Protein AF-A0A3P6RAV3-F1 (afdb_monomer)

Organism: Cylicostephanus goldi (NCBI:txid71465)

Mean predicted aligned error: 11.74 Å

Nearest PDB structures (foldseek):
  8jxc-assembly1_A  TM=6.373E-01  e=5.983E-17  Rattus norvegicus
  8dvm-assembly1_A  TM=5.718E-01  e=7.742E-06  Homo sapiens
  8dvl-assembly1_A  TM=5.812E-01  e=1.507E-05  Homo sapiens
  3s8v-assembly1_A  TM=5.499E-01  e=3.277E-05  Homo sapiens
  7nyq-assembly1_A  TM=6.403E-01  e=4.457E-02  Drosophila melanogaster

pLDDT: mean 83.27, std 12.52, range [34.09, 96.81]

Sequence (252 aa):
MQSTHFFSGDNSDEEDCGEYRCPPGKWHCNGTGHCIDEIKLCDGVKDCADGADEEHCSQNLCPSLGCQAGCHASPHGGVCTCPNGYRLDERFHRTCSDINECAEFGYCDQLCANHRPGFTCSCIGECYTLMMLHGPGQDNLTTRGYCISQNAEKMKLFVARREGLYKLEPNGPNAEPKRLASGEFIYGIDFDYGDRKVFWTDRLSHSAFSADVDEEGDISHIKKLGLKSLVYPRSLAVDWITNTLYIIESGE

InterPro domains:
  IPR002172 Low-density lipoprotein (LDL) receptor class A repeat [PF00057] (21-57)
  IPR002172 Low-density lipoprotein (LDL) receptor class A repeat [PS50068] (21-58)
  IPR002172 Low-density lipoprotein (LDL) receptor class A repeat [SM00192] (21-59)
  IPR002172 Low-density lipoprotein (LDL) receptor class A repeat [cd00112] (22-57)
  IPR011042 Six-bladed beta-propeller, TolB-like [G3DSA:2.120.10.30] (140-252)
  IPR018097 EGF-like calcium-binding, conserved site [PS01187] (98-121)
  IPR023415 Low-density lipoprotein (LDL) receptor class A, conserved site [PS01209] (35-57)
  IPR026823 Complement Clr-like EGF domain [PF12662] (79-101)
  IPR036055 LDL receptor-like superfamily [G3DSA:4.10.400.10] (18-59)
  IPR036055 LDL receptor-like superfamily [SSF57424] (20-57)
  IPR051221 Low-density lipoprotein receptor-related [PTHR22722] (9-250)

Radius of gyration: 27.54 Å; Cα contacts (8 Å, |Δi|>4): 495; chains: 1; bounding box: 61×38×70 Å

Solvent-accessible surface area (backbone atoms only — not comparable to full-atom values): 15115 Å² total; per-residue (Å²): 132,88,77,80,73,85,81,60,100,74,68,66,84,72,67,86,73,68,90,85,73,55,60,91,74,36,37,67,37,90,88,74,82,46,66,44,55,53,86,53,38,40,68,86,56,73,84,36,96,84,30,69,49,54,74,53,52,27,52,82,40,40,86,77,58,67,42,70,75,36,65,42,38,22,75,86,21,35,45,51,46,53,62,88,42,36,39,61,37,90,88,74,48,31,48,68,38,73,48,57,54,66,82,44,91,76,38,42,73,68,40,63,46,66,47,95,76,34,70,48,62,49,51,80,68,88,61,35,45,77,43,81,42,62,46,100,76,82,45,97,77,49,69,21,33,41,62,43,52,81,62,56,85,72,52,69,45,78,46,63,34,50,64,22,34,28,40,36,45,85,87,43,96,80,54,72,71,44,77,73,44,82,44,81,26,27,53,17,62,39,64,30,78,81,80,31,32,41,36,38,23,24,30,76,71,36,41,40,37,37,26,43,44,54,95,90,66,53,71,43,81,77,38,76,52,92,71,80,86,54,67,34,43,43,40,47,48,60,42,58,88,79,72,43,80,47,74,42,65,54,80,136

Structure (mmCIF, N/CA/C/O backbone):
data_AF-A0A3P6RAV3-F1
#
_entry.id   AF-A0A3P6RAV3-F1
#
loop_
_atom_site.group_PDB
_atom_site.id
_atom_site.type_symbol
_atom_site.label_atom_id
_atom_site.label_alt_id
_atom_site.label_comp_id
_atom_site.label_asym_id
_atom_site.label_entity_id
_atom_site.label_seq_id
_atom_site.pdbx_PDB_ins_code
_atom_site.Cartn_x
_atom_site.Cartn_y
_atom_site.Cartn_z
_atom_site.occupancy
_atom_site.B_iso_or_equiv
_atom_site.auth_seq_id
_atom_site.auth_comp_id
_atom_site.auth_asym_id
_atom_site.auth_atom_id
_atom_site.pdbx_PDB_model_num
ATOM 1 N N . MET A 1 1 ? 21.529 -1.078 -3.539 1.00 35.97 1 MET A N 1
ATOM 2 C CA . MET A 1 1 ? 20.762 -0.590 -2.376 1.00 35.97 1 MET A CA 1
ATOM 3 C C . MET A 1 1 ? 21.212 -1.380 -1.171 1.00 35.97 1 MET A C 1
ATOM 5 O O . MET A 1 1 ? 20.952 -2.573 -1.103 1.00 35.97 1 MET A O 1
ATOM 9 N N . GLN A 1 2 ? 21.956 -0.724 -0.284 1.00 35.16 2 GLN A N 1
ATOM 10 C CA . GLN A 1 2 ? 22.182 -1.212 1.068 1.00 35.16 2 GLN A CA 1
ATOM 11 C C . GLN A 1 2 ? 20.818 -1.303 1.752 1.00 35.16 2 GLN A C 1
ATOM 13 O O . GLN A 1 2 ? 20.267 -0.300 2.196 1.00 35.16 2 GLN A O 1
ATOM 18 N N . SER A 1 3 ? 20.252 -2.501 1.814 1.00 34.09 3 SER A N 1
ATOM 19 C CA . SER A 1 3 ? 19.337 -2.817 2.898 1.00 34.09 3 SER A CA 1
ATOM 20 C C . SER A 1 3 ? 20.226 -3.096 4.098 1.00 34.09 3 SER A C 1
ATOM 22 O O . SER A 1 3 ? 20.620 -4.233 4.325 1.00 34.09 3 SER A O 1
ATOM 24 N N . THR A 1 4 ? 20.589 -2.042 4.831 1.00 40.78 4 THR A N 1
ATOM 25 C CA . THR A 1 4 ? 21.081 -2.164 6.204 1.00 40.78 4 THR A CA 1
ATOM 26 C C . THR A 1 4 ? 19.945 -2.753 7.032 1.00 40.78 4 THR A C 1
ATOM 28 O O . THR A 1 4 ? 19.153 -2.039 7.650 1.00 40.78 4 THR A O 1
ATOM 31 N N . HIS A 1 5 ? 19.802 -4.071 6.968 1.00 44.44 5 HIS A N 1
ATOM 32 C CA . HIS A 1 5 ? 18.996 -4.824 7.901 1.00 44.44 5 HIS A CA 1
ATOM 33 C C . HIS A 1 5 ? 19.801 -4.881 9.197 1.00 44.44 5 HIS A C 1
ATOM 35 O O . HIS A 1 5 ? 20.581 -5.792 9.414 1.00 44.44 5 HIS A O 1
ATOM 41 N N . PHE A 1 6 ? 19.630 -3.861 10.038 1.00 45.22 6 PHE A N 1
ATOM 42 C CA . PHE A 1 6 ? 20.160 -3.826 11.399 1.00 45.22 6 PHE A CA 1
ATOM 43 C C . PHE A 1 6 ? 19.492 -4.954 12.203 1.00 45.22 6 PHE A C 1
ATOM 45 O O . PHE A 1 6 ? 18.447 -4.746 12.821 1.00 45.22 6 PHE A O 1
ATOM 52 N N . PHE A 1 7 ? 20.036 -6.171 12.137 1.00 49.53 7 PHE A N 1
ATOM 53 C CA . PHE A 1 7 ? 19.516 -7.314 12.892 1.00 49.53 7 PHE A CA 1
ATOM 54 C C . PHE A 1 7 ? 20.442 -7.815 14.000 1.00 49.53 7 PHE A C 1
ATOM 56 O O . PHE A 1 7 ? 20.021 -8.674 14.771 1.00 49.53 7 PHE A O 1
ATOM 63 N N . SER A 1 8 ? 21.611 -7.208 14.204 1.00 53.84 8 SER A N 1
ATOM 64 C CA . SER A 1 8 ? 22.356 -7.386 15.450 1.00 53.84 8 SER A CA 1
ATOM 65 C C . SER A 1 8 ? 23.170 -6.141 15.799 1.00 53.84 8 SER A C 1
ATOM 67 O O . SER A 1 8 ? 23.815 -5.537 14.951 1.00 53.84 8 SER A O 1
ATOM 69 N N . GLY A 1 9 ? 23.119 -5.722 17.066 1.00 55.53 9 GLY A N 1
ATOM 70 C CA . GLY A 1 9 ? 23.790 -4.513 17.565 1.00 55.53 9 GLY A CA 1
ATOM 71 C C . GLY A 1 9 ? 25.312 -4.632 17.710 1.00 55.53 9 GLY A C 1
ATOM 72 O O . GLY A 1 9 ? 25.914 -3.780 18.359 1.00 55.53 9 GLY A O 1
ATOM 73 N N . ASP A 1 10 ? 25.920 -5.686 17.164 1.00 61.88 10 ASP A N 1
ATOM 74 C CA . ASP A 1 10 ? 27.345 -6.004 17.282 1.00 61.88 10 ASP A CA 1
ATOM 75 C C . ASP A 1 10 ? 28.072 -6.185 15.936 1.00 61.88 10 ASP A C 1
ATOM 77 O O . ASP A 1 10 ? 29.244 -6.552 15.946 1.00 61.88 10 ASP A O 1
ATOM 81 N N . ASN A 1 11 ? 27.427 -5.860 14.803 1.00 59.22 11 ASN A N 1
ATOM 82 C CA . ASN A 1 11 ? 28.032 -5.823 13.457 1.00 59.22 11 ASN A CA 1
ATOM 83 C C . ASN A 1 11 ? 28.704 -7.149 13.034 1.00 59.22 11 ASN A C 1
ATOM 85 O O . ASN A 1 11 ? 29.637 -7.162 12.228 1.00 59.22 11 ASN A O 1
ATOM 89 N N . SER A 1 12 ? 28.261 -8.251 13.643 1.00 64.81 12 SER A N 1
ATOM 90 C CA . SER A 1 12 ? 28.766 -9.612 13.448 1.00 64.81 12 SER A CA 1
ATOM 91 C C . SER A 1 12 ? 28.236 -10.269 12.170 1.00 64.81 12 SER A C 1
ATOM 93 O O . SER A 1 12 ? 28.775 -11.274 11.719 1.00 64.81 12 SER A O 1
ATOM 95 N N . ASP A 1 13 ? 27.203 -9.683 11.574 1.00 61.28 13 ASP A N 1
ATOM 96 C CA . ASP A 1 13 ? 26.583 -10.050 10.304 1.00 61.28 13 ASP A CA 1
ATOM 97 C C . ASP A 1 13 ? 27.382 -9.601 9.071 1.00 61.28 13 ASP A C 1
ATOM 99 O O . ASP A 1 13 ? 27.056 -10.005 7.959 1.00 61.28 13 ASP A O 1
ATOM 103 N N . GLU A 1 14 ? 28.446 -8.817 9.269 1.00 66.88 14 GLU A N 1
ATOM 104 C CA . GLU A 1 14 ? 29.332 -8.320 8.208 1.00 66.88 14 GLU A CA 1
ATOM 105 C C . GLU A 1 14 ? 30.657 -9.115 8.098 1.00 66.88 14 GLU A C 1
ATOM 107 O O . GLU A 1 14 ? 31.492 -8.817 7.242 1.00 66.88 14 GLU A O 1
ATOM 112 N N . GLU A 1 15 ? 30.882 -10.129 8.946 1.00 58.16 15 GLU A N 1
ATOM 113 C CA . GLU A 1 15 ? 32.045 -11.027 8.857 1.00 58.16 15 GLU A CA 1
ATOM 114 C C . GLU A 1 15 ? 31.677 -12.295 8.057 1.00 58.16 15 GLU A C 1
ATOM 116 O O . GLU A 1 15 ? 30.829 -13.081 8.472 1.00 58.16 15 GLU A O 1
ATOM 121 N N . ASP A 1 16 ? 32.350 -12.505 6.918 1.00 57.00 16 ASP A N 1
ATOM 122 C CA . ASP A 1 16 ? 32.194 -13.649 5.991 1.00 57.00 16 ASP A CA 1
ATOM 123 C C . ASP A 1 16 ? 30.922 -13.660 5.110 1.00 57.00 16 ASP A C 1
ATOM 125 O O . ASP A 1 16 ? 30.307 -14.694 4.836 1.00 57.00 16 ASP A O 1
ATOM 129 N N . CYS A 1 17 ? 30.550 -12.496 4.571 1.00 61.06 17 CYS A N 1
ATOM 130 C CA . CYS A 1 17 ? 29.639 -12.417 3.429 1.00 61.06 17 CYS A CA 1
ATOM 131 C C . CYS A 1 17 ? 30.349 -12.951 2.169 1.00 61.06 17 CYS A C 1
ATOM 133 O O . CYS A 1 17 ? 31.249 -12.301 1.638 1.00 61.06 17 CYS A O 1
ATOM 135 N N . GLY A 1 18 ? 29.965 -14.143 1.695 1.00 59.78 18 GLY A N 1
ATOM 136 C CA . GLY A 1 18 ? 30.511 -14.762 0.478 1.00 59.78 18 GLY A CA 1
ATOM 137 C C . GLY A 1 18 ? 30.415 -13.890 -0.790 1.00 59.78 18 GLY A C 1
ATOM 138 O O . GLY A 1 18 ? 29.866 -12.794 -0.780 1.00 59.78 18 GLY A O 1
ATOM 139 N N . GLU A 1 19 ? 30.951 -14.390 -1.911 1.00 57.59 19 GLU A N 1
ATOM 140 C CA . GLU A 1 19 ? 31.076 -13.662 -3.188 1.00 57.59 19 GLU A CA 1
ATOM 141 C C . GLU A 1 19 ? 29.755 -12.976 -3.611 1.00 57.59 19 GLU A C 1
ATOM 143 O O . GLU A 1 19 ? 28.788 -13.628 -4.018 1.00 57.59 19 GLU A O 1
ATOM 148 N N . TYR A 1 20 ? 29.704 -11.646 -3.482 1.00 61.75 20 TYR A N 1
ATOM 149 C CA . TYR A 1 20 ? 28.509 -10.848 -3.742 1.00 61.75 20 TYR A CA 1
ATOM 150 C C . TYR A 1 20 ? 28.164 -10.873 -5.235 1.00 61.75 20 TYR A C 1
ATOM 152 O O . TYR A 1 20 ? 28.850 -10.275 -6.065 1.00 61.75 20 TYR A O 1
ATOM 160 N N . ARG A 1 21 ? 27.079 -11.569 -5.585 1.00 65.44 21 ARG A N 1
ATOM 161 C CA . ARG A 1 21 ? 26.496 -11.535 -6.930 1.00 65.44 21 ARG A CA 1
ATOM 162 C C . ARG A 1 21 ? 25.397 -10.487 -6.982 1.00 65.44 21 ARG A C 1
ATOM 164 O O . ARG A 1 21 ? 24.473 -10.514 -6.169 1.00 65.44 21 ARG A O 1
ATOM 171 N N . CYS A 1 22 ? 25.488 -9.589 -7.959 1.00 72.44 22 CYS A N 1
ATOM 172 C CA . CYS A 1 22 ? 24.463 -8.581 -8.185 1.00 72.44 22 CYS A CA 1
ATOM 173 C C . CYS A 1 22 ? 23.087 -9.227 -8.442 1.00 72.44 22 CYS A C 1
ATOM 175 O O . CYS A 1 22 ? 23.017 -10.301 -9.049 1.00 72.44 22 CYS A O 1
ATOM 177 N N . PRO A 1 23 ? 21.989 -8.581 -8.004 1.00 74.19 23 PRO A N 1
ATOM 178 C CA . PRO A 1 23 ? 20.637 -8.988 -8.371 1.00 74.19 23 PRO A CA 1
ATOM 179 C C . PRO A 1 23 ? 20.456 -9.090 -9.897 1.00 74.19 23 PRO A C 1
ATOM 181 O O . PRO A 1 23 ? 21.164 -8.405 -10.637 1.00 74.19 23 PRO A O 1
ATOM 184 N N . PRO A 1 24 ? 19.488 -9.888 -10.383 1.00 68.06 24 PRO A N 1
ATOM 185 C CA . PRO A 1 24 ? 19.181 -9.976 -11.811 1.00 68.06 24 PRO A CA 1
ATOM 186 C C . PRO A 1 24 ? 18.921 -8.589 -12.421 1.00 68.06 24 PRO A C 1
ATOM 188 O O . PRO A 1 24 ? 18.226 -7.775 -11.812 1.00 68.06 24 PRO A O 1
ATOM 191 N N . GLY A 1 25 ? 19.472 -8.320 -13.609 1.00 68.38 25 GLY A N 1
ATOM 192 C CA . GLY A 1 25 ? 19.361 -7.018 -14.284 1.00 68.38 25 GLY A CA 1
ATOM 193 C C . GLY A 1 25 ? 20.351 -5.952 -13.795 1.00 68.38 25 GLY A C 1
ATOM 194 O O . GLY A 1 25 ? 20.268 -4.795 -14.212 1.00 68.38 25 GLY A O 1
ATOM 195 N N . LYS A 1 26 ? 21.293 -6.321 -12.916 1.00 79.81 26 LYS A N 1
ATOM 196 C CA . LYS A 1 26 ? 22.392 -5.458 -12.476 1.00 79.81 26 LYS A CA 1
ATOM 197 C C . LYS A 1 26 ? 23.750 -6.057 -12.829 1.00 79.81 26 LYS A C 1
ATOM 199 O O . LYS A 1 26 ? 23.971 -7.259 -12.698 1.00 79.81 26 LYS A O 1
ATOM 204 N N . TRP A 1 27 ? 24.676 -5.190 -13.213 1.00 78.19 27 TRP A N 1
ATOM 205 C CA . TRP A 1 27 ? 26.041 -5.535 -13.576 1.00 78.19 27 TRP A CA 1
ATOM 206 C C . TRP A 1 27 ? 27.021 -5.252 -12.440 1.00 78.19 27 TRP A C 1
ATOM 208 O O . TRP A 1 27 ? 26.909 -4.237 -11.752 1.00 78.19 27 TRP A O 1
ATOM 218 N N . HIS A 1 28 ? 27.983 -6.153 -12.252 1.00 81.62 28 HIS A N 1
ATOM 219 C CA . HIS A 1 28 ? 28.968 -6.083 -11.178 1.00 81.62 28 HIS A CA 1
ATOM 220 C C . HIS A 1 28 ? 30.222 -5.310 -11.611 1.00 81.62 28 HIS A C 1
ATOM 222 O O . HIS A 1 28 ? 30.949 -5.739 -12.505 1.00 81.62 28 HIS A O 1
ATOM 228 N N . CYS A 1 29 ? 30.533 -4.205 -10.928 1.00 82.12 29 CYS A N 1
ATOM 229 C CA . CYS A 1 29 ? 31.809 -3.514 -11.106 1.00 82.12 29 CYS A CA 1
ATOM 230 C C . CYS A 1 29 ? 32.933 -4.370 -10.488 1.00 82.12 29 CYS A C 1
ATOM 232 O O . CYS A 1 29 ? 33.066 -4.445 -9.261 1.00 82.12 29 CYS A O 1
ATOM 234 N N . ASN A 1 30 ? 33.749 -5.007 -11.335 1.00 69.38 30 ASN A N 1
ATOM 235 C CA . ASN A 1 30 ? 34.808 -5.947 -10.934 1.00 69.38 30 ASN A CA 1
ATOM 236 C C . ASN A 1 30 ? 35.844 -5.381 -9.940 1.00 69.38 30 ASN A C 1
ATOM 238 O O . ASN A 1 30 ? 36.488 -6.167 -9.249 1.00 69.38 30 ASN A O 1
ATOM 242 N N . GLY A 1 31 ? 36.014 -4.057 -9.838 1.00 63.88 31 GLY A N 1
ATOM 243 C CA . GLY A 1 31 ? 36.986 -3.436 -8.932 1.00 63.88 31 GLY A CA 1
ATOM 244 C C . GLY A 1 31 ? 36.457 -2.968 -7.570 1.00 63.88 31 GLY A C 1
ATOM 245 O O . GLY A 1 31 ? 37.262 -2.693 -6.684 1.00 63.88 31 GLY A O 1
ATOM 246 N N . THR A 1 32 ? 35.139 -2.841 -7.374 1.00 64.75 32 THR A N 1
ATOM 247 C CA . THR A 1 32 ? 34.578 -2.146 -6.189 1.00 64.75 32 THR A CA 1
ATOM 248 C C . THR A 1 32 ? 33.424 -2.862 -5.492 1.00 64.75 32 THR A C 1
ATOM 250 O O . THR A 1 32 ? 33.019 -2.429 -4.415 1.00 64.75 32 THR A O 1
ATOM 253 N N . GLY A 1 33 ? 32.883 -3.941 -6.071 1.00 66.81 33 GLY A N 1
ATOM 254 C CA . GLY A 1 33 ? 31.722 -4.646 -5.509 1.00 66.81 33 GLY A CA 1
ATOM 255 C C . GLY A 1 33 ? 30.402 -3.868 -5.625 1.00 66.81 33 GLY A C 1
ATOM 256 O O . GLY A 1 33 ? 29.392 -4.275 -5.056 1.00 66.81 33 GLY A O 1
ATOM 257 N N . HIS A 1 34 ? 30.393 -2.752 -6.362 1.00 78.44 34 HIS A N 1
ATOM 258 C CA . HIS A 1 34 ? 29.194 -1.971 -6.652 1.00 78.44 34 HIS A CA 1
ATOM 259 C C . HIS A 1 34 ? 28.398 -2.593 -7.811 1.00 78.44 34 HIS A C 1
ATOM 261 O O . HIS A 1 34 ? 28.983 -3.104 -8.766 1.00 78.44 34 HIS A O 1
ATOM 267 N N . CYS A 1 35 ? 27.065 -2.520 -7.747 1.00 81.06 35 CYS A N 1
ATOM 268 C CA . CYS A 1 35 ? 26.181 -2.964 -8.826 1.00 81.06 35 CYS A CA 1
ATOM 269 C C . CYS A 1 35 ? 25.538 -1.768 -9.526 1.00 81.06 35 CYS A C 1
ATOM 271 O O . CYS A 1 35 ? 24.849 -0.976 -8.877 1.00 81.06 35 CYS A O 1
ATOM 273 N N . ILE A 1 36 ? 25.697 -1.681 -10.842 1.00 80.25 36 ILE A N 1
ATOM 274 C CA . ILE A 1 36 ? 25.011 -0.700 -11.696 1.00 80.25 36 ILE A CA 1
ATOM 275 C C . ILE A 1 36 ? 23.891 -1.390 -12.482 1.00 80.25 36 ILE A C 1
ATOM 277 O O . ILE A 1 36 ? 23.880 -2.613 -12.592 1.00 80.25 36 ILE A O 1
ATOM 281 N N . ASP A 1 37 ? 22.914 -0.646 -12.995 1.00 77.38 37 ASP A N 1
ATOM 282 C CA . ASP A 1 37 ? 21.890 -1.237 -13.866 1.00 77.38 37 ASP A CA 1
ATOM 283 C C . ASP A 1 37 ? 22.491 -1.617 -15.223 1.00 77.38 37 ASP A C 1
ATOM 285 O O . ASP A 1 37 ? 23.312 -0.881 -15.761 1.00 77.38 37 ASP A O 1
ATOM 289 N N . GLU A 1 38 ? 22.074 -2.743 -15.810 1.00 75.50 38 GLU A N 1
ATOM 290 C CA . GLU A 1 38 ? 22.611 -3.193 -17.109 1.00 75.50 38 GLU A CA 1
ATOM 291 C C . GLU A 1 38 ? 22.396 -2.172 -18.239 1.00 75.50 38 GLU A C 1
ATOM 293 O O . GLU A 1 38 ? 23.170 -2.131 -19.192 1.00 75.50 38 GLU A O 1
ATOM 298 N N . ILE A 1 39 ? 21.379 -1.313 -18.117 1.00 75.50 39 ILE A N 1
ATOM 299 C CA . ILE A 1 39 ? 21.104 -0.226 -19.068 1.00 75.50 39 ILE A CA 1
ATOM 300 C C . ILE A 1 39 ? 22.168 0.881 -19.067 1.00 75.50 39 ILE A C 1
ATOM 302 O O . ILE A 1 39 ? 2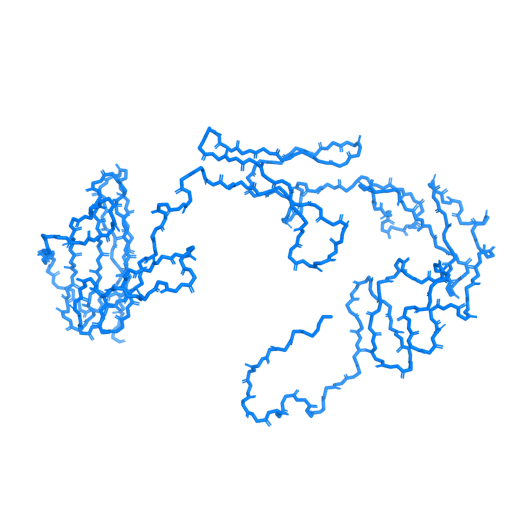2.221 1.647 -20.022 1.00 75.50 39 ILE A O 1
ATOM 306 N N . LYS A 1 40 ? 22.976 0.973 -18.007 1.00 77.69 40 LYS A N 1
ATOM 307 C CA . LYS A 1 40 ? 24.053 1.959 -17.844 1.00 77.69 40 LYS A CA 1
ATOM 308 C C . LYS A 1 40 ? 25.387 1.485 -18.414 1.00 77.69 40 LYS A C 1
ATOM 310 O O . LYS A 1 40 ? 26.353 2.224 -18.439 1.00 77.69 40 LYS A O 1
ATOM 315 N N . LEU A 1 41 ? 25.462 0.235 -18.865 1.00 82.31 41 LEU A N 1
ATOM 316 C CA . LEU A 1 41 ? 26.671 -0.273 -19.494 1.00 82.31 41 LEU A CA 1
ATOM 317 C C . LEU A 1 41 ? 26.855 0.365 -20.860 1.00 82.31 41 LEU A C 1
ATOM 319 O O . LEU A 1 41 ? 25.986 0.194 -21.717 1.00 82.31 41 LEU A O 1
ATOM 323 N N . CYS A 1 42 ? 28.025 0.953 -21.101 1.00 81.00 42 CYS A N 1
ATOM 324 C CA . CYS A 1 42 ? 28.413 1.523 -22.388 1.00 81.00 42 CYS A CA 1
ATOM 325 C C . CYS A 1 42 ? 27.585 2.737 -22.826 1.00 81.00 42 CYS A C 1
ATOM 327 O O . CYS A 1 42 ? 27.412 2.946 -24.034 1.00 81.00 42 CYS A O 1
ATOM 329 N N . ASP A 1 43 ? 27.008 3.479 -21.880 1.00 80.31 43 ASP A N 1
ATOM 330 C CA . ASP A 1 43 ? 26.167 4.649 -22.149 1.00 80.31 43 ASP A CA 1
ATOM 331 C C . ASP A 1 43 ? 26.991 5.946 -22.312 1.00 80.31 43 ASP A C 1
ATOM 333 O O . ASP A 1 43 ? 26.451 7.007 -22.649 1.00 80.31 43 ASP A O 1
ATOM 337 N N . GLY A 1 44 ? 28.317 5.848 -22.154 1.00 79.31 44 GLY A N 1
ATOM 338 C CA . GLY A 1 44 ? 29.263 6.953 -22.262 1.00 79.31 44 GLY A CA 1
ATOM 339 C C . GLY A 1 44 ? 29.485 7.704 -20.948 1.00 79.31 44 GLY A C 1
ATOM 340 O O . GLY A 1 44 ? 30.225 8.698 -20.936 1.00 79.31 44 GLY A O 1
ATOM 341 N N . VAL A 1 45 ? 28.874 7.255 -19.851 1.00 82.50 45 VAL A N 1
ATOM 342 C CA . VAL A 1 45 ? 29.053 7.772 -18.496 1.00 82.50 45 VAL A CA 1
ATOM 343 C C . VAL A 1 45 ? 29.784 6.721 -17.669 1.00 82.50 45 VAL A C 1
ATOM 345 O O . VAL A 1 45 ? 29.450 5.552 -17.679 1.00 82.50 45 VAL A O 1
ATOM 348 N N . LYS A 1 46 ? 30.803 7.142 -16.914 1.00 84.50 46 LYS A N 1
ATOM 349 C CA . LYS A 1 46 ? 31.471 6.249 -15.960 1.00 84.50 46 LYS A CA 1
ATOM 350 C C . LYS A 1 46 ? 30.635 6.149 -14.689 1.00 84.50 46 LYS A C 1
ATOM 352 O O . LYS A 1 46 ? 30.772 6.999 -13.805 1.00 84.50 46 LYS A O 1
ATOM 357 N N . ASP A 1 47 ? 29.775 5.142 -14.612 1.00 82.62 47 ASP A N 1
ATOM 358 C CA . ASP A 1 47 ? 28.994 4.797 -13.425 1.00 82.62 47 ASP A CA 1
ATOM 359 C C . ASP A 1 47 ? 29.783 3.892 -12.461 1.00 82.62 47 ASP A C 1
ATOM 361 O O . ASP A 1 47 ? 29.5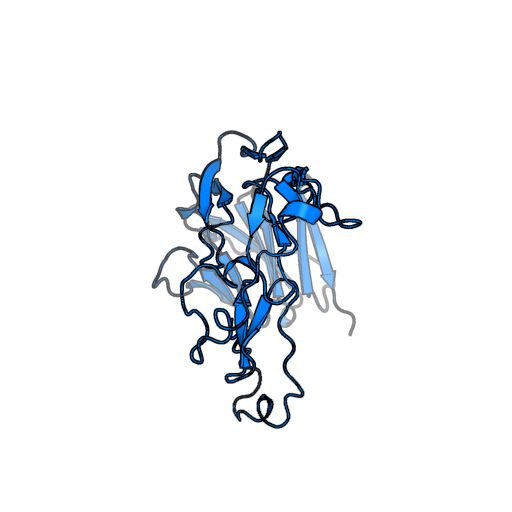70 3.957 -11.245 1.00 82.62 47 ASP A O 1
ATOM 365 N N . CYS A 1 48 ? 30.736 3.090 -12.953 1.00 82.38 48 CYS A N 1
ATOM 366 C CA . CYS A 1 48 ? 31.699 2.421 -12.077 1.00 82.38 48 CYS A CA 1
ATOM 367 C C . CYS A 1 48 ? 32.887 3.341 -11.747 1.00 82.38 48 CYS A C 1
ATOM 369 O O . CYS A 1 48 ? 33.392 4.090 -12.583 1.00 82.38 48 CYS A O 1
ATOM 371 N N . ALA A 1 49 ? 33.397 3.250 -10.514 1.00 80.12 49 ALA A N 1
ATOM 372 C CA . ALA A 1 49 ? 34.519 4.077 -10.054 1.00 80.12 49 ALA A CA 1
ATOM 373 C C . ALA A 1 49 ? 35.836 3.804 -10.809 1.00 80.12 49 ALA A C 1
ATOM 375 O O . ALA A 1 49 ? 36.682 4.691 -10.925 1.00 80.12 49 ALA A O 1
ATOM 376 N N . ASP A 1 50 ? 36.005 2.584 -11.318 1.00 77.31 50 ASP A N 1
ATOM 377 C CA . ASP A 1 50 ? 37.101 2.171 -12.196 1.00 77.31 50 ASP A CA 1
ATOM 378 C C . ASP A 1 50 ? 36.806 2.450 -13.684 1.00 77.31 50 ASP A C 1
ATOM 380 O O . ASP A 1 50 ? 37.717 2.395 -14.505 1.00 77.31 50 ASP A O 1
ATOM 384 N N . GLY A 1 51 ? 35.567 2.818 -14.035 1.00 78.69 51 GLY A N 1
ATOM 385 C CA . GLY A 1 51 ? 35.111 2.999 -15.414 1.00 78.69 51 GLY A CA 1
ATOM 386 C C . GLY A 1 51 ? 35.000 1.693 -16.203 1.00 78.69 51 GLY A C 1
ATOM 387 O O . GLY A 1 51 ? 34.973 1.737 -17.433 1.00 78.69 51 GLY A O 1
ATOM 388 N N . ALA A 1 52 ? 34.980 0.538 -15.524 1.00 80.56 52 ALA A N 1
ATOM 389 C CA . ALA A 1 52 ? 34.960 -0.778 -16.164 1.00 80.56 52 ALA A CA 1
ATOM 390 C C . ALA A 1 52 ? 33.701 -1.022 -17.020 1.00 80.56 52 ALA A C 1
ATOM 392 O O . ALA A 1 52 ? 33.725 -1.851 -17.931 1.00 80.56 52 ALA A O 1
ATOM 393 N N . ASP A 1 53 ? 32.628 -0.285 -16.745 1.00 81.25 53 ASP A N 1
ATOM 394 C CA . ASP A 1 53 ? 31.390 -0.229 -17.517 1.00 81.25 53 ASP A CA 1
ATOM 395 C C . ASP A 1 53 ? 31.570 0.331 -18.939 1.00 81.25 53 ASP A C 1
ATOM 397 O O . ASP A 1 53 ? 30.768 0.011 -19.815 1.00 81.25 53 ASP A O 1
ATOM 401 N N . GLU A 1 54 ? 32.657 1.069 -19.198 1.00 84.62 54 GLU A N 1
ATOM 402 C CA . GLU A 1 54 ? 32.923 1.762 -20.469 1.00 84.62 54 GLU A CA 1
ATOM 403 C C . GLU A 1 54 ? 34.143 1.219 -21.251 1.00 84.62 54 GLU A C 1
ATOM 405 O O . GLU A 1 54 ? 34.374 1.592 -22.403 1.00 84.62 54 GLU A O 1
ATOM 410 N N . GLU A 1 55 ? 34.959 0.329 -20.669 1.00 77.56 55 GLU A N 1
ATOM 411 C CA . GLU A 1 55 ? 36.259 -0.057 -21.258 1.00 77.56 55 GLU A CA 1
ATOM 412 C C . GLU A 1 55 ? 36.187 -1.118 -22.374 1.00 77.56 55 GLU A C 1
ATOM 414 O O . GLU A 1 55 ? 37.068 -1.164 -23.234 1.00 77.56 55 GLU A O 1
ATOM 419 N N . HIS A 1 56 ? 35.143 -1.954 -22.414 1.00 78.31 56 HIS A N 1
ATOM 420 C CA . HIS A 1 56 ? 35.012 -3.052 -23.392 1.00 78.31 56 HIS A CA 1
ATOM 421 C C . HIS A 1 56 ? 33.769 -2.949 -24.283 1.00 78.31 56 HIS A C 1
ATOM 423 O O . HIS A 1 56 ? 33.262 -3.943 -24.797 1.00 78.31 56 HIS A O 1
ATOM 429 N N . CYS A 1 57 ? 33.279 -1.740 -24.510 1.00 82.69 57 CYS A N 1
ATOM 430 C CA . CYS A 1 57 ? 32.049 -1.507 -25.249 1.00 82.69 57 CYS A CA 1
ATOM 431 C C . CYS A 1 57 ? 32.217 -1.727 -26.754 1.00 82.69 57 CYS A C 1
ATOM 433 O O . CYS A 1 57 ? 32.942 -1.004 -27.437 1.00 82.69 57 CYS A O 1
ATOM 435 N N . SER A 1 58 ? 31.516 -2.724 -27.299 1.00 81.62 58 SER A N 1
ATOM 436 C CA . SER A 1 58 ? 31.502 -2.995 -28.736 1.00 81.62 58 SER A CA 1
ATOM 437 C C . SER A 1 58 ? 30.072 -3.101 -29.267 1.00 81.62 58 SER A C 1
ATOM 439 O O . SER A 1 58 ? 29.171 -3.580 -28.583 1.00 81.62 58 SER A O 1
ATOM 441 N N . GLN A 1 59 ? 29.871 -2.642 -30.505 1.00 80.38 59 GLN A N 1
ATOM 442 C CA . GLN A 1 59 ? 28.612 -2.753 -31.259 1.00 80.38 59 GLN A CA 1
ATOM 443 C C . GLN A 1 59 ? 28.737 -3.704 -32.460 1.00 80.38 59 GLN A C 1
ATOM 445 O O . GLN A 1 59 ? 27.871 -3.731 -33.333 1.00 80.38 59 GLN A O 1
ATOM 450 N N . ASN A 1 60 ? 29.823 -4.477 -32.545 1.00 82.50 60 ASN A N 1
ATOM 451 C CA . ASN A 1 60 ? 30.144 -5.278 -33.729 1.00 82.50 60 ASN A CA 1
ATOM 452 C C . ASN A 1 60 ? 29.065 -6.322 -34.074 1.00 82.50 60 ASN A C 1
ATOM 454 O O . ASN A 1 60 ? 28.908 -6.673 -35.244 1.00 82.50 60 ASN A O 1
ATOM 458 N N . LEU A 1 61 ? 28.296 -6.798 -33.089 1.00 81.81 61 LEU A N 1
ATOM 459 C CA . LEU A 1 61 ? 27.176 -7.711 -33.303 1.00 81.81 61 LEU A CA 1
ATOM 460 C C . LEU A 1 61 ? 25.858 -6.993 -33.625 1.00 81.81 61 LEU A C 1
ATOM 462 O O . LEU A 1 61 ? 24.968 -7.654 -34.155 1.00 81.81 61 LEU A O 1
ATOM 466 N N . CYS A 1 62 ? 25.704 -5.683 -33.388 1.00 82.44 62 CYS A N 1
ATOM 467 C CA . CYS A 1 62 ? 24.442 -4.962 -33.636 1.00 82.44 62 CYS A CA 1
ATOM 468 C C . CYS A 1 62 ? 23.894 -5.132 -35.067 1.00 82.44 62 CYS A C 1
ATOM 470 O O . CYS A 1 62 ? 22.709 -5.448 -35.207 1.00 82.44 62 CYS A O 1
ATOM 472 N N . PRO A 1 63 ? 24.711 -5.036 -36.138 1.00 82.38 63 PRO A N 1
ATOM 473 C CA . PRO A 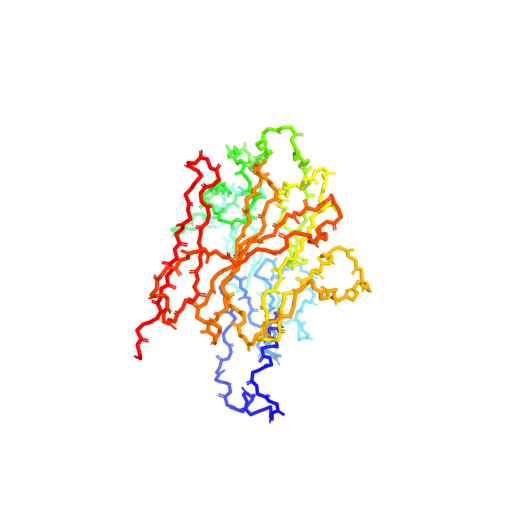1 63 ? 24.238 -5.270 -37.505 1.00 82.38 63 PRO A CA 1
ATOM 474 C C . PRO A 1 63 ? 23.770 -6.713 -37.757 1.00 82.38 63 PRO A C 1
ATOM 476 O O . PRO A 1 63 ? 22.947 -6.952 -38.635 1.00 82.38 63 PRO A O 1
ATOM 479 N N . SER A 1 64 ? 24.289 -7.676 -36.988 1.00 83.44 64 SER A N 1
ATOM 480 C CA . SER A 1 64 ? 24.001 -9.112 -37.127 1.00 83.44 64 SER A CA 1
ATOM 481 C C . SER A 1 64 ? 22.926 -9.611 -36.149 1.00 83.44 64 SER A C 1
ATOM 483 O O . SER A 1 64 ? 22.392 -10.710 -36.307 1.00 83.44 64 SER A O 1
ATOM 485 N N . LEU A 1 65 ? 22.600 -8.819 -35.122 1.00 81.62 65 LEU A N 1
ATOM 486 C CA . LEU A 1 65 ? 21.609 -9.141 -34.096 1.00 81.62 65 LEU A CA 1
ATOM 487 C C . LEU A 1 65 ? 20.169 -9.035 -34.619 1.00 81.62 65 LEU A C 1
ATOM 489 O O . LEU A 1 65 ? 19.300 -9.754 -34.131 1.00 81.62 65 LEU A O 1
ATOM 493 N N . GLY A 1 66 ? 19.905 -8.209 -35.635 1.00 83.69 66 GLY A N 1
ATOM 494 C CA . GLY A 1 66 ? 18.563 -8.092 -36.219 1.00 83.69 66 GLY A CA 1
ATOM 495 C C . GLY A 1 66 ? 17.502 -7.669 -35.196 1.00 83.69 66 GLY A C 1
ATOM 496 O O . GLY A 1 66 ? 16.421 -8.253 -35.151 1.00 83.69 66 GLY A O 1
ATOM 497 N N . CYS A 1 67 ? 17.835 -6.707 -34.333 1.00 85.50 67 CYS A N 1
ATOM 498 C CA . CYS A 1 67 ? 16.936 -6.188 -33.304 1.00 85.50 67 CYS A CA 1
ATOM 499 C C . CYS A 1 67 ? 15.721 -5.483 -33.926 1.00 85.50 67 CYS A C 1
ATOM 501 O O . CYS A 1 67 ? 15.861 -4.758 -34.910 1.00 85.50 67 CYS A O 1
ATOM 503 N N . GLN A 1 68 ? 14.538 -5.651 -33.330 1.00 87.38 68 GLN A N 1
ATOM 504 C CA . GLN A 1 68 ? 13.304 -5.035 -33.833 1.00 87.38 68 GLN A CA 1
ATOM 505 C C . GLN A 1 68 ? 13.272 -3.507 -33.665 1.00 87.38 68 GLN A C 1
ATOM 507 O O . GLN A 1 68 ? 12.732 -2.822 -34.529 1.00 87.38 68 GLN A O 1
ATOM 512 N N . ALA A 1 69 ? 13.789 -2.982 -32.549 1.00 85.06 69 ALA A N 1
ATOM 513 C CA . ALA A 1 69 ? 13.681 -1.564 -32.203 1.00 85.06 69 ALA A CA 1
ATOM 514 C C . ALA A 1 69 ? 15.045 -0.867 -32.138 1.00 85.06 69 ALA A C 1
ATOM 516 O O . ALA A 1 69 ? 15.303 0.039 -32.927 1.00 85.06 69 ALA A O 1
ATOM 517 N N . GLY A 1 70 ? 15.921 -1.295 -31.225 1.00 85.50 70 GLY A N 1
ATOM 518 C CA . GLY A 1 70 ? 17.236 -0.685 -31.033 1.00 85.50 70 GLY A CA 1
ATOM 519 C C . GLY A 1 70 ? 18.315 -1.698 -30.676 1.00 85.50 70 GLY A C 1
ATOM 520 O O . GLY A 1 70 ? 18.023 -2.842 -30.326 1.00 85.50 70 GLY A O 1
ATOM 521 N N . CYS A 1 71 ? 19.570 -1.269 -30.790 1.00 87.25 71 CYS A N 1
ATOM 522 C CA . CYS A 1 71 ? 20.733 -1.996 -30.298 1.00 87.25 71 CYS A CA 1
ATOM 523 C C . CYS A 1 71 ? 21.655 -1.026 -29.565 1.00 87.25 71 CYS A C 1
ATOM 525 O O . CYS A 1 71 ? 21.878 0.088 -30.041 1.00 87.25 71 CYS A O 1
ATOM 527 N N . HIS A 1 72 ? 22.180 -1.460 -28.428 1.00 86.00 72 HIS A N 1
ATOM 528 C CA . HIS A 1 72 ? 23.130 -0.719 -27.616 1.00 86.00 72 HIS A CA 1
ATOM 529 C C . HIS A 1 72 ? 24.479 -1.438 -27.568 1.00 86.00 72 HIS A C 1
ATOM 531 O O . HIS A 1 72 ? 24.542 -2.658 -27.749 1.00 86.00 72 HIS A O 1
ATOM 537 N N . ALA A 1 73 ? 25.557 -0.688 -27.334 1.00 83.38 73 ALA A N 1
ATOM 538 C CA . ALA A 1 73 ? 26.875 -1.268 -27.105 1.00 83.38 73 ALA A CA 1
ATOM 539 C C . ALA A 1 73 ? 26.863 -2.121 -25.831 1.00 83.38 73 ALA A C 1
ATOM 541 O O . ALA A 1 73 ? 26.176 -1.805 -24.865 1.00 83.38 73 ALA A O 1
ATOM 542 N N . SER A 1 74 ? 27.618 -3.215 -25.826 1.00 83.00 74 SER A N 1
ATOM 543 C CA . SER A 1 74 ? 27.819 -4.004 -24.611 1.00 83.00 74 SER A CA 1
ATOM 544 C C . SER A 1 74 ? 29.211 -4.636 -24.605 1.00 83.00 74 SER A C 1
ATOM 546 O O . SER A 1 74 ? 29.813 -4.785 -25.678 1.00 83.00 74 SER A O 1
ATOM 548 N N . PRO A 1 75 ? 29.713 -5.080 -23.436 1.00 78.62 75 PRO A N 1
ATOM 549 C CA . PRO A 1 75 ? 30.962 -5.840 -23.338 1.00 78.62 75 PRO A CA 1
ATOM 550 C C . PRO A 1 75 ? 30.993 -7.117 -24.194 1.00 78.62 75 PRO A C 1
ATOM 552 O O . PRO A 1 75 ? 32.053 -7.611 -24.567 1.00 78.62 75 PRO A O 1
ATOM 555 N N . HIS A 1 76 ? 29.816 -7.641 -24.549 1.00 77.44 76 HIS A N 1
ATOM 556 C CA . HIS A 1 76 ? 29.648 -8.835 -25.377 1.00 77.44 76 HIS A CA 1
ATOM 557 C C . HIS A 1 76 ? 29.432 -8.524 -26.869 1.00 77.44 76 HIS A C 1
ATOM 559 O O . HIS A 1 76 ? 29.139 -9.432 -27.647 1.00 77.44 76 HIS A O 1
ATOM 565 N N . GLY A 1 77 ? 29.593 -7.263 -27.286 1.00 75.69 77 GLY A N 1
ATOM 566 C CA . GLY A 1 77 ? 29.558 -6.841 -28.687 1.00 75.69 77 GLY A CA 1
ATOM 567 C C . GLY A 1 77 ? 28.214 -6.326 -29.203 1.00 75.69 77 GLY A C 1
ATOM 568 O O . GLY A 1 77 ? 28.089 -6.086 -30.405 1.00 75.69 77 GLY A O 1
ATOM 569 N N . GLY A 1 78 ? 27.243 -6.103 -28.321 1.00 82.69 78 GLY A N 1
ATOM 570 C CA . GLY A 1 78 ? 25.977 -5.434 -28.614 1.00 82.69 78 GLY A CA 1
ATOM 571 C C . GLY A 1 78 ? 24.779 -6.187 -28.037 1.00 82.69 78 GLY A C 1
ATOM 572 O O . GLY A 1 78 ? 24.759 -7.417 -28.040 1.00 82.69 78 GLY A O 1
ATOM 573 N N . VAL A 1 79 ? 23.775 -5.464 -27.540 1.00 84.88 79 VAL A N 1
ATOM 574 C CA . VAL A 1 79 ? 22.525 -6.042 -27.019 1.00 84.88 79 VAL A CA 1
ATOM 575 C C . VAL A 1 79 ? 21.323 -5.299 -27.593 1.00 84.88 79 VAL A C 1
ATOM 577 O O . VAL A 1 79 ? 21.375 -4.085 -27.786 1.00 84.88 79 VAL A O 1
ATOM 580 N N . CYS A 1 80 ? 20.240 -6.011 -27.905 1.00 86.88 80 CYS A N 1
ATOM 581 C CA . CYS A 1 80 ? 19.019 -5.356 -28.367 1.00 86.88 80 CYS A CA 1
ATOM 582 C C . CYS A 1 80 ? 18.351 -4.587 -27.225 1.00 86.88 80 CYS A C 1
ATOM 584 O O . CYS A 1 80 ? 18.443 -4.990 -26.071 1.00 86.88 80 CYS A O 1
ATOM 586 N N . THR A 1 81 ? 17.643 -3.511 -27.553 1.00 86.81 81 THR A N 1
ATOM 587 C CA . THR A 1 81 ? 16.870 -2.707 -26.601 1.00 86.81 81 THR A CA 1
ATOM 588 C C . THR A 1 81 ? 15.462 -2.452 -27.129 1.00 86.81 81 THR A C 1
ATOM 590 O O . THR A 1 81 ? 15.210 -2.499 -28.339 1.00 86.81 81 THR A O 1
ATOM 593 N N . CYS A 1 82 ? 14.533 -2.201 -26.207 1.00 87.75 82 CYS A N 1
ATOM 594 C CA . CYS A 1 82 ? 13.136 -1.907 -26.503 1.00 87.75 82 CYS A CA 1
ATOM 595 C C . CYS A 1 82 ? 12.752 -0.503 -26.018 1.00 87.75 82 CYS A C 1
ATOM 597 O O . CYS A 1 82 ? 13.354 -0.001 -25.069 1.00 87.75 82 CYS A O 1
ATOM 599 N N . PRO A 1 83 ? 11.763 0.144 -26.662 1.00 86.38 83 PRO A N 1
ATOM 600 C CA . PRO A 1 83 ? 11.216 1.405 -26.176 1.00 86.38 83 PRO A CA 1
ATOM 601 C C . PRO A 1 83 ? 10.468 1.209 -24.847 1.00 86.38 83 PRO A C 1
ATOM 603 O O . PRO A 1 83 ? 10.047 0.098 -24.525 1.00 86.38 83 PRO A O 1
ATOM 606 N N . ASN A 1 84 ? 10.262 2.299 -24.102 1.00 83.00 84 ASN A N 1
ATOM 607 C CA . ASN A 1 84 ? 9.524 2.282 -22.833 1.00 83.00 84 ASN A CA 1
ATOM 608 C C . ASN A 1 84 ? 8.138 1.625 -22.991 1.00 83.00 84 ASN A C 1
ATOM 610 O O . ASN A 1 84 ? 7.435 1.886 -23.970 1.00 83.00 84 ASN A O 1
ATOM 614 N N . GLY A 1 85 ? 7.756 0.780 -22.028 1.00 83.19 85 GLY A N 1
ATOM 615 C CA . GLY A 1 85 ? 6.530 -0.035 -22.079 1.00 83.19 85 GLY A CA 1
ATOM 616 C C . GLY A 1 85 ? 6.688 -1.372 -22.817 1.00 83.19 85 GLY A C 1
ATOM 617 O O . GLY A 1 85 ? 5.723 -2.115 -22.969 1.00 83.19 85 GLY A O 1
ATOM 618 N N . TYR A 1 86 ? 7.898 -1.708 -23.275 1.00 87.62 86 TYR A N 1
ATOM 619 C CA . TYR A 1 86 ? 8.195 -2.993 -23.903 1.00 87.62 86 TYR A CA 1
ATOM 620 C C . TYR A 1 86 ? 9.417 -3.655 -23.274 1.00 87.62 86 TYR A C 1
ATOM 622 O O . TYR A 1 86 ? 10.390 -2.999 -22.910 1.00 87.62 86 TYR A O 1
ATOM 630 N N . ARG A 1 87 ? 9.396 -4.986 -23.234 1.00 86.81 87 ARG A N 1
ATOM 631 C CA . ARG A 1 87 ? 10.516 -5.831 -22.817 1.00 86.81 87 ARG A CA 1
ATOM 632 C C . ARG A 1 87 ? 10.921 -6.791 -23.924 1.00 86.81 87 ARG A C 1
ATOM 634 O O . ARG A 1 87 ? 10.099 -7.196 -24.752 1.00 86.81 87 ARG A O 1
ATOM 641 N N . LEU A 1 88 ? 12.194 -7.164 -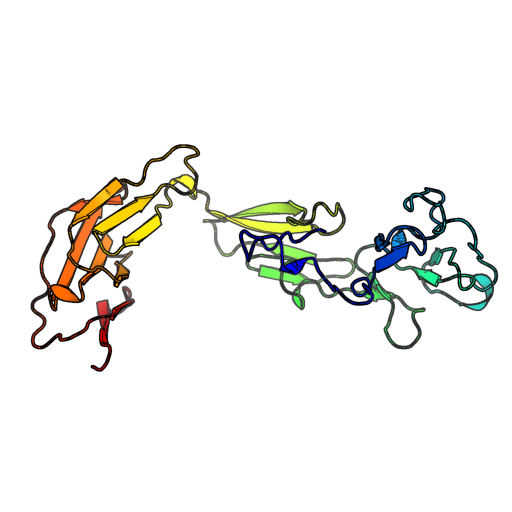23.934 1.00 88.19 88 LEU A N 1
ATOM 642 C CA . LEU A 1 88 ? 12.714 -8.155 -24.869 1.00 88.19 88 LEU A CA 1
ATOM 643 C C . LEU A 1 88 ? 12.079 -9.526 -24.607 1.00 88.19 88 LEU A C 1
ATOM 645 O O . LEU A 1 88 ? 11.848 -9.904 -23.463 1.00 88.19 88 LEU A O 1
ATOM 649 N N . ASP A 1 89 ? 11.810 -10.270 -25.676 1.00 86.06 89 ASP A N 1
ATOM 650 C CA . ASP A 1 89 ? 11.370 -11.666 -25.583 1.00 86.06 89 ASP A CA 1
ATOM 651 C C . ASP A 1 89 ? 12.462 -12.555 -24.965 1.00 86.06 89 ASP A C 1
ATOM 653 O O . ASP A 1 89 ? 13.627 -12.466 -25.357 1.00 86.06 89 ASP A O 1
ATOM 657 N N . GLU A 1 90 ? 12.076 -13.453 -24.055 1.00 82.56 90 GLU A N 1
ATOM 658 C CA . GLU A 1 90 ? 13.001 -14.298 -23.282 1.00 82.56 90 GLU A CA 1
ATOM 659 C C . GLU A 1 90 ? 13.808 -15.292 -24.129 1.00 82.56 90 GLU A C 1
ATOM 661 O O . GLU A 1 90 ? 14.879 -15.735 -23.716 1.00 82.56 90 GLU A O 1
ATOM 666 N N . ARG A 1 91 ? 13.317 -15.698 -25.310 1.00 79.94 91 ARG A N 1
ATOM 667 C CA . ARG A 1 91 ? 13.995 -16.752 -26.087 1.00 79.94 91 ARG A CA 1
ATOM 668 C C . ARG A 1 91 ? 15.202 -16.232 -26.836 1.00 79.94 91 ARG A C 1
ATOM 670 O O . ARG A 1 91 ? 16.246 -16.878 -26.861 1.00 79.94 91 ARG A O 1
ATOM 677 N N . PHE A 1 92 ? 15.026 -15.107 -27.519 1.00 79.06 92 PHE A N 1
ATOM 678 C CA . PHE A 1 92 ? 16.026 -14.608 -28.461 1.00 79.06 92 PHE A CA 1
ATOM 679 C C . PHE A 1 92 ? 16.525 -13.208 -28.134 1.00 79.06 92 PHE A C 1
ATOM 681 O O . PHE A 1 92 ? 17.485 -12.786 -28.776 1.00 79.06 92 PHE A O 1
ATOM 688 N N . HIS A 1 93 ? 15.892 -12.504 -27.189 1.00 85.38 93 HIS A N 1
ATOM 689 C CA . HIS A 1 93 ? 16.199 -11.126 -26.809 1.00 85.38 93 HIS A CA 1
ATOM 690 C C . HIS A 1 93 ? 16.355 -10.185 -28.016 1.00 85.38 93 HIS A C 1
ATOM 692 O O . HIS A 1 93 ? 17.295 -9.403 -28.091 1.00 85.38 93 HIS A O 1
ATOM 698 N N . ARG A 1 94 ? 15.455 -10.298 -29.006 1.00 85.31 94 ARG A N 1
ATOM 699 C CA . ARG A 1 94 ? 15.510 -9.539 -30.279 1.00 85.31 94 ARG A CA 1
ATOM 700 C C . ARG A 1 94 ? 14.228 -8.789 -30.609 1.00 85.31 94 ARG A C 1
ATOM 702 O O . ARG A 1 94 ? 14.277 -7.718 -31.212 1.00 85.31 94 ARG A O 1
ATOM 709 N N . THR A 1 95 ? 13.090 -9.368 -30.243 1.00 88.94 95 THR A N 1
ATOM 710 C CA . THR A 1 95 ? 11.758 -8.802 -30.461 1.00 88.94 95 THR A CA 1
ATOM 711 C C . THR A 1 95 ? 11.246 -8.147 -29.192 1.00 88.94 95 THR A C 1
ATOM 713 O O . THR A 1 95 ? 11.519 -8.628 -28.093 1.00 88.94 95 THR A O 1
ATOM 716 N N . CYS A 1 96 ? 10.472 -7.080 -29.358 1.00 89.81 96 CYS A N 1
ATOM 717 C CA . CYS A 1 96 ? 9.885 -6.340 -28.252 1.00 89.81 96 CYS A CA 1
ATOM 718 C C . CYS A 1 96 ? 8.448 -6.802 -28.020 1.00 89.81 96 CYS A C 1
ATOM 720 O O . CYS A 1 96 ? 7.602 -6.722 -28.912 1.00 89.81 96 CYS A O 1
ATOM 722 N N . SER A 1 97 ? 8.193 -7.286 -26.811 1.00 89.56 97 SER A N 1
ATOM 723 C CA . SER A 1 97 ? 6.871 -7.641 -26.308 1.00 89.56 97 SER A CA 1
ATOM 724 C C . SER A 1 97 ? 6.376 -6.556 -25.361 1.00 89.56 97 SER A C 1
ATOM 726 O O . SER A 1 97 ? 7.154 -5.995 -24.596 1.00 89.56 97 SER A O 1
ATOM 728 N N . ASP A 1 98 ? 5.096 -6.223 -25.467 1.00 90.75 98 ASP A N 1
ATOM 729 C CA . ASP A 1 98 ? 4.430 -5.278 -24.571 1.00 90.75 98 ASP A CA 1
ATOM 730 C C . ASP A 1 98 ? 4.527 -5.781 -23.129 1.00 90.75 98 ASP A C 1
ATOM 732 O O . ASP A 1 98 ? 4.303 -6.971 -22.870 1.00 90.75 98 ASP A O 1
ATOM 736 N N . ILE A 1 99 ? 4.896 -4.891 -22.213 1.00 88.88 99 ILE A N 1
ATOM 737 C CA . ILE A 1 99 ? 4.822 -5.185 -20.785 1.00 88.88 99 ILE A CA 1
ATOM 738 C C . ILE A 1 99 ? 3.340 -5.167 -20.423 1.00 88.88 99 ILE A C 1
ATOM 740 O O . ILE A 1 99 ? 2.598 -4.320 -20.897 1.00 88.88 99 ILE A O 1
ATOM 744 N N . ASN A 1 100 ? 2.894 -6.153 -19.646 1.00 90.75 100 ASN A N 1
ATOM 745 C CA . ASN A 1 100 ? 1.552 -6.118 -19.088 1.00 90.75 100 ASN A CA 1
ATOM 746 C C . ASN A 1 100 ? 1.652 -5.661 -17.641 1.00 90.75 100 ASN A C 1
ATOM 748 O O . ASN A 1 100 ? 1.760 -6.493 -16.738 1.00 90.75 100 ASN A O 1
ATOM 752 N N . GLU A 1 101 ? 1.630 -4.350 -17.429 1.00 90.94 101 GLU A N 1
ATOM 753 C CA . GLU A 1 101 ? 1.783 -3.755 -16.102 1.00 90.94 101 GLU A CA 1
ATOM 754 C C . GLU A 1 101 ? 0.659 -4.187 -15.150 1.00 90.94 101 GLU A C 1
ATOM 756 O O . GLU A 1 101 ? 0.861 -4.265 -13.943 1.00 90.94 101 GLU A O 1
ATOM 761 N N . CYS A 1 102 ? -0.511 -4.558 -15.679 1.00 91.62 102 CYS A N 1
ATOM 762 C CA . CYS A 1 102 ? -1.627 -5.055 -14.873 1.00 91.62 102 CYS A CA 1
ATOM 763 C C . CYS A 1 102 ? -1.479 -6.519 -14.431 1.00 91.62 102 CYS A C 1
ATOM 765 O O . CYS A 1 102 ? -2.223 -6.968 -13.559 1.00 91.62 102 CYS A O 1
ATOM 767 N N . ALA A 1 103 ? -0.569 -7.284 -15.041 1.00 91.00 103 ALA A N 1
ATOM 768 C CA . ALA A 1 103 ? -0.248 -8.642 -14.603 1.00 91.00 103 ALA A CA 1
ATOM 769 C C . ALA A 1 103 ? 0.821 -8.663 -13.498 1.00 91.00 103 ALA A C 1
ATOM 771 O O . ALA A 1 103 ? 1.021 -9.697 -12.860 1.00 91.00 103 ALA A O 1
ATOM 772 N N . GLU A 1 104 ? 1.494 -7.536 -13.269 1.00 84.19 104 GLU A N 1
ATOM 773 C CA . GLU A 1 104 ? 2.554 -7.380 -12.280 1.00 84.19 104 GLU A CA 1
ATOM 774 C C . GLU A 1 104 ? 2.060 -6.529 -11.100 1.00 84.19 104 GLU A C 1
ATOM 776 O O . GLU A 1 104 ? 1.311 -5.564 -11.252 1.00 84.19 104 GLU A O 1
ATOM 781 N N . PHE A 1 105 ? 2.451 -6.896 -9.879 1.00 84.25 105 PHE A N 1
ATOM 782 C CA . PHE A 1 105 ? 2.065 -6.128 -8.700 1.00 84.25 105 PHE A CA 1
ATOM 783 C C . PHE A 1 105 ? 2.887 -4.840 -8.609 1.00 84.25 105 PHE A C 1
ATOM 785 O O . PHE A 1 105 ? 4.108 -4.870 -8.730 1.00 84.25 105 PHE A O 1
ATOM 792 N N . GLY A 1 106 ? 2.225 -3.724 -8.297 1.00 83.38 106 GLY A N 1
ATOM 793 C CA . GLY A 1 106 ? 2.898 -2.472 -7.946 1.00 83.38 106 GLY A CA 1
ATOM 794 C C . GLY A 1 106 ? 2.747 -1.323 -8.940 1.00 83.38 106 GLY A C 1
ATOM 795 O O . GLY A 1 106 ? 3.288 -0.259 -8.661 1.00 83.38 106 GLY A O 1
ATOM 796 N N . TYR A 1 107 ? 1.992 -1.484 -10.032 1.00 88.31 107 TYR A N 1
ATOM 797 C CA . TYR A 1 107 ? 1.732 -0.404 -10.998 1.00 88.31 107 TYR A CA 1
ATOM 798 C C . TYR A 1 107 ? 0.486 0.436 -10.683 1.00 88.31 107 TYR A C 1
ATOM 800 O O . TYR A 1 107 ? 0.529 1.658 -10.813 1.00 88.31 107 TYR A O 1
ATOM 808 N N . CYS A 1 108 ? -0.604 -0.179 -10.218 1.00 91.69 108 CYS A N 1
ATOM 809 C CA . CYS A 1 108 ? -1.820 0.518 -9.781 1.00 91.69 108 CYS A CA 1
ATOM 810 C C . CYS A 1 108 ? -2.295 -0.029 -8.430 1.00 91.69 108 CYS A C 1
ATOM 812 O O . CYS A 1 108 ? -2.270 -1.240 -8.217 1.00 91.69 108 CYS A O 1
ATOM 814 N N . ASP A 1 109 ? -2.784 0.842 -7.544 1.00 92.31 109 ASP A N 1
ATOM 815 C CA . ASP A 1 109 ? -3.340 0.424 -6.245 1.00 92.31 109 ASP A CA 1
ATOM 816 C C . ASP A 1 109 ? -4.720 -0.247 -6.353 1.00 92.31 109 ASP A C 1
ATOM 818 O O . ASP A 1 109 ? -5.081 -1.056 -5.499 1.00 92.31 109 ASP A O 1
ATOM 822 N N . GLN A 1 110 ? -5.517 0.119 -7.363 1.00 92.94 110 GLN A N 1
ATOM 823 C CA . GLN A 1 110 ? -6.902 -0.338 -7.507 1.00 92.94 110 GLN A CA 1
ATOM 824 C C . GLN A 1 110 ? -7.165 -0.910 -8.906 1.00 92.94 110 GLN A C 1
ATOM 826 O O . GLN A 1 110 ? -6.895 -2.083 -9.148 1.00 92.94 110 GLN A O 1
ATOM 831 N N . LEU A 1 111 ? -7.702 -0.115 -9.837 1.00 94.25 111 LEU A N 1
ATOM 832 C CA . LEU A 1 111 ? -8.047 -0.587 -11.178 1.00 94.25 111 LEU A CA 1
ATOM 833 C C . LEU A 1 111 ? -6.900 -0.312 -12.152 1.00 94.25 111 LEU A C 1
ATOM 835 O O . LEU A 1 111 ? -6.344 0.787 -12.166 1.00 94.25 111 LEU A O 1
ATOM 839 N N . CYS A 1 112 ? -6.599 -1.296 -12.998 1.00 94.75 112 CYS A N 1
ATOM 840 C CA . CYS A 1 112 ? -5.561 -1.222 -14.020 1.00 94.75 112 CYS A CA 1
ATOM 841 C C . CYS A 1 112 ? -6.122 -1.647 -15.380 1.00 94.75 112 CYS A C 1
ATOM 843 O O . CYS A 1 112 ? -6.807 -2.668 -15.481 1.00 94.75 112 CYS A O 1
ATOM 845 N N . ALA A 1 113 ? -5.815 -0.877 -16.421 1.00 94.88 113 ALA A N 1
ATOM 846 C CA . ALA A 1 113 ? -6.114 -1.210 -17.807 1.00 94.88 113 ALA A CA 1
ATOM 847 C C . ALA A 1 113 ? -4.835 -1.159 -18.655 1.00 94.88 113 ALA A C 1
ATOM 849 O O . ALA A 1 113 ? -4.231 -0.099 -18.818 1.00 94.88 113 ALA A O 1
ATOM 850 N N . ASN A 1 114 ? -4.449 -2.312 -19.205 1.00 92.69 114 ASN A N 1
ATOM 851 C CA . ASN A 1 114 ? -3.259 -2.471 -20.041 1.00 92.69 114 ASN A CA 1
ATOM 852 C C . ASN A 1 114 ? -3.550 -2.096 -21.499 1.00 92.69 114 ASN A C 1
ATOM 854 O O . ASN A 1 114 ? -4.571 -2.524 -22.049 1.00 92.69 114 ASN A O 1
ATOM 858 N N . HIS A 1 115 ? -2.652 -1.371 -22.162 1.00 91.44 115 HIS A N 1
ATOM 859 C CA . HIS A 1 115 ? -2.779 -1.026 -23.581 1.00 91.44 115 HIS A CA 1
ATOM 860 C C . HIS A 1 115 ? -1.413 -0.818 -24.238 1.00 91.44 115 HIS A C 1
ATOM 862 O O . HIS A 1 115 ? -0.456 -0.460 -23.589 1.00 91.44 115 HIS A O 1
ATOM 868 N N . ARG A 1 116 ? -1.287 -0.952 -25.558 1.00 90.00 116 ARG A N 1
ATOM 869 C CA . ARG A 1 116 ? 0.038 -0.867 -26.200 1.00 90.00 116 ARG A CA 1
ATOM 870 C C . ARG A 1 116 ? 0.330 0.542 -26.728 1.00 90.00 116 ARG A C 1
ATOM 872 O O . ARG A 1 116 ? -0.377 0.947 -27.655 1.00 90.00 116 ARG A O 1
ATOM 879 N N . PRO A 1 117 ? 1.373 1.262 -26.261 1.00 85.06 117 PRO A N 1
ATOM 880 C CA . PRO A 1 117 ? 2.241 0.981 -25.102 1.00 85.06 117 PRO A CA 1
ATOM 881 C C . PRO A 1 117 ? 1.664 1.433 -23.746 1.00 85.06 117 PRO A C 1
ATOM 883 O O . PRO A 1 117 ? 0.987 2.463 -23.677 1.00 85.06 117 PRO A O 1
ATOM 886 N N . GLY A 1 118 ? 2.007 0.709 -22.675 1.00 87.06 118 GLY A N 1
ATOM 887 C CA . GLY A 1 118 ? 1.792 1.093 -21.276 1.00 87.06 118 GLY A CA 1
ATOM 888 C C . GLY A 1 118 ? 0.432 0.739 -20.656 1.00 87.06 118 GLY A C 1
ATOM 889 O O . GLY A 1 118 ? -0.246 -0.224 -20.998 1.00 87.06 118 GLY A O 1
ATOM 890 N N . PHE A 1 119 ? -0.003 1.563 -19.705 1.00 91.25 119 PHE A N 1
ATOM 891 C CA . PHE A 1 119 ? -1.189 1.271 -18.907 1.00 91.25 119 PHE A CA 1
ATOM 892 C C . PHE A 1 119 ? -1.853 2.541 -18.380 1.00 91.25 119 PHE A C 1
ATOM 894 O O . PHE A 1 119 ? -1.263 3.624 -18.343 1.00 91.25 119 PHE A O 1
ATOM 901 N N . THR A 1 120 ? -3.094 2.390 -17.927 1.00 92.50 120 THR A N 1
ATOM 902 C CA . THR A 1 120 ? -3.844 3.424 -17.212 1.00 92.50 120 THR A CA 1
ATOM 903 C C . THR A 1 120 ? -4.361 2.879 -15.890 1.00 92.50 120 THR A C 1
ATOM 905 O O . THR A 1 120 ? -4.943 1.795 -15.829 1.00 92.50 120 THR A O 1
ATOM 908 N N . CYS A 1 121 ? -4.166 3.651 -14.822 1.00 94.19 121 CYS A N 1
ATOM 909 C CA . CYS A 1 121 ? -4.772 3.376 -13.526 1.00 94.19 121 CYS A CA 1
ATOM 910 C C . CYS A 1 121 ? -6.066 4.168 -13.357 1.00 94.19 121 CYS A C 1
ATOM 912 O O . CYS A 1 121 ? -6.201 5.282 -13.864 1.00 94.19 121 CYS A O 1
ATOM 914 N N . SER A 1 122 ? -6.998 3.623 -12.584 1.00 94.38 122 SER A N 1
ATOM 915 C CA . SER A 1 122 ? -8.170 4.353 -12.098 1.00 94.38 122 SER A CA 1
ATOM 916 C C . SER A 1 122 ? -8.530 3.915 -10.680 1.00 94.38 122 SER A C 1
ATOM 918 O O . SER A 1 122 ? -8.128 2.842 -10.223 1.00 94.38 122 SER A O 1
ATOM 920 N N . CYS A 1 123 ? -9.262 4.769 -9.970 1.00 95.56 123 CYS A N 1
ATOM 921 C CA . CYS A 1 123 ? -9.723 4.484 -8.619 1.00 95.56 123 CYS A CA 1
ATOM 922 C C . CYS A 1 123 ? -11.210 4.111 -8.621 1.00 95.56 123 CYS A C 1
ATOM 924 O O . CYS A 1 123 ? -11.976 4.540 -9.482 1.00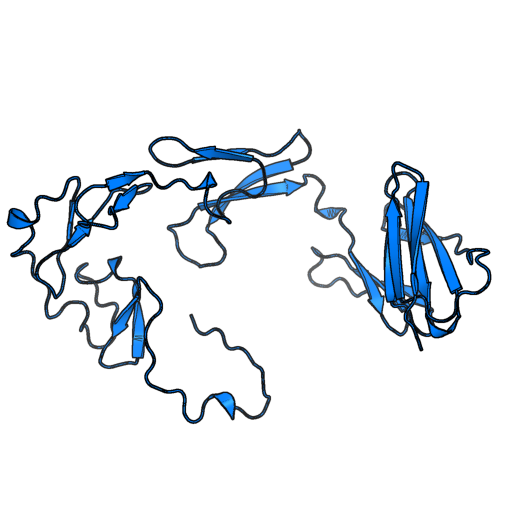 95.56 123 CYS A O 1
ATOM 926 N N . ILE A 1 124 ? -11.611 3.275 -7.669 1.00 94.69 124 ILE A N 1
ATOM 927 C CA . ILE A 1 124 ? -12.976 2.788 -7.505 1.00 94.69 124 ILE A CA 1
ATOM 928 C C . ILE A 1 124 ? -13.812 3.876 -6.830 1.00 94.69 124 ILE A C 1
ATOM 930 O O . ILE A 1 124 ? -13.572 4.239 -5.679 1.00 94.69 124 ILE A O 1
ATOM 934 N N . GLY A 1 125 ? -14.849 4.335 -7.527 1.00 91.06 125 GLY A N 1
ATOM 935 C CA . GLY A 1 125 ? -15.779 5.339 -7.015 1.00 91.06 125 GLY A CA 1
ATOM 936 C C . GLY A 1 125 ? -15.163 6.736 -6.896 1.00 91.06 125 GLY A C 1
ATOM 937 O O . GLY A 1 125 ? -14.078 7.008 -7.395 1.00 91.06 125 GLY A O 1
ATOM 938 N N . GLU A 1 126 ? -15.878 7.626 -6.209 1.00 89.19 126 GLU A N 1
ATOM 939 C CA . GLU A 1 126 ? -15.571 9.067 -6.169 1.00 89.19 126 GLU A CA 1
ATOM 940 C C . GLU A 1 126 ? -14.813 9.501 -4.899 1.00 89.19 126 GLU A C 1
ATOM 942 O O . GLU A 1 126 ? -14.513 10.677 -4.715 1.00 89.19 126 GLU A O 1
ATOM 947 N N . CYS A 1 127 ? -14.520 8.572 -3.981 1.00 89.19 127 CYS A N 1
ATOM 948 C CA . CYS A 1 127 ? -13.885 8.881 -2.691 1.00 89.19 127 CYS A CA 1
ATOM 949 C C . CYS A 1 127 ? -12.352 8.970 -2.760 1.00 89.19 127 CYS A C 1
ATOM 951 O O . CYS A 1 127 ? -11.714 9.395 -1.791 1.00 89.19 127 CYS A O 1
ATOM 953 N N . TYR A 1 128 ? -11.768 8.557 -3.884 1.00 93.25 128 TYR A N 1
ATOM 954 C CA . TYR A 1 128 ? -10.329 8.477 -4.096 1.00 93.25 128 TYR A CA 1
ATOM 955 C C . TYR A 1 128 ? -9.907 9.381 -5.248 1.00 93.25 128 TYR A C 1
ATOM 957 O O . TYR A 1 128 ? -10.601 9.496 -6.255 1.00 93.25 128 TYR A O 1
ATOM 965 N N . THR A 1 129 ? -8.730 9.973 -5.111 1.00 92.62 129 THR A N 1
ATOM 966 C CA . THR A 1 129 ? -8.076 10.761 -6.150 1.00 92.62 129 THR A CA 1
ATOM 967 C C . THR A 1 129 ? -6.863 9.991 -6.652 1.00 92.62 129 THR A C 1
ATOM 969 O O . THR A 1 129 ? -6.037 9.534 -5.859 1.00 92.62 129 THR A O 1
ATOM 972 N N . LEU A 1 130 ? -6.755 9.855 -7.974 1.00 93.38 130 LEU A N 1
ATOM 973 C CA . LEU A 1 130 ? -5.605 9.228 -8.615 1.00 93.38 130 LEU A CA 1
ATOM 974 C C . LEU A 1 130 ? -4.406 10.184 -8.606 1.00 93.38 130 LEU A C 1
ATOM 976 O O . LEU A 1 130 ? -4.501 11.308 -9.100 1.00 93.38 130 LEU A O 1
ATOM 980 N N . MET A 1 131 ? -3.265 9.715 -8.110 1.00 90.50 131 MET A N 1
ATOM 981 C CA . MET A 1 131 ? -1.979 10.404 -8.208 1.00 90.50 131 MET A CA 1
ATOM 982 C C . MET A 1 131 ? -0.940 9.473 -8.830 1.00 90.50 131 MET A C 1
ATOM 984 O O . MET A 1 131 ? -0.663 8.403 -8.299 1.00 90.50 131 MET A O 1
ATOM 988 N N . MET A 1 132 ? -0.348 9.886 -9.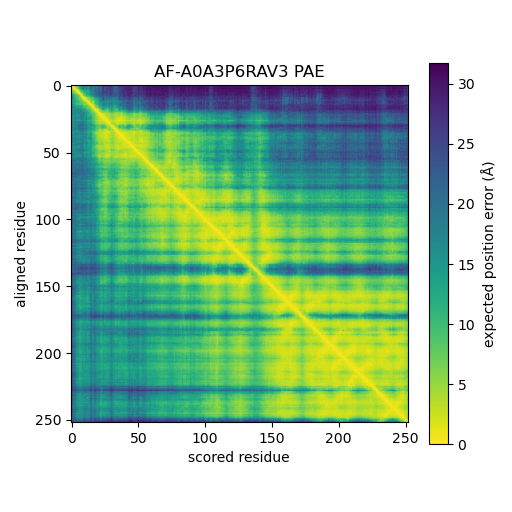950 1.00 87.88 132 MET A N 1
ATOM 989 C CA . MET A 1 132 ? 0.761 9.162 -10.575 1.00 87.88 132 MET A CA 1
ATOM 990 C C . MET A 1 132 ? 2.074 9.671 -9.975 1.00 87.88 132 MET A C 1
ATOM 992 O O . MET A 1 132 ? 2.410 10.844 -10.142 1.00 87.88 132 MET A O 1
ATOM 996 N N . LEU A 1 133 ? 2.796 8.815 -9.254 1.00 84.25 133 LEU A N 1
ATOM 997 C CA . LEU A 1 133 ? 4.075 9.151 -8.620 1.00 84.25 133 LEU A CA 1
ATOM 998 C C . LEU A 1 133 ? 5.111 8.075 -8.953 1.00 84.25 133 LEU A C 1
ATOM 1000 O O . LEU A 1 133 ? 4.759 6.924 -9.204 1.00 84.25 133 LEU A O 1
ATOM 1004 N N . HIS A 1 134 ? 6.392 8.435 -8.937 1.00 79.62 134 HIS A N 1
ATOM 1005 C CA . HIS A 1 134 ? 7.463 7.448 -9.063 1.00 79.62 134 HIS A CA 1
ATOM 1006 C C . HIS A 1 134 ? 7.459 6.505 -7.852 1.00 79.62 134 HIS A C 1
ATOM 1008 O O . HIS A 1 134 ? 7.077 6.902 -6.744 1.00 79.62 134 HIS A O 1
ATOM 1014 N N . GLY A 1 135 ? 7.835 5.245 -8.066 1.00 65.25 135 GLY A N 1
ATOM 1015 C CA . GLY A 1 135 ? 7.947 4.267 -6.988 1.00 65.25 135 GLY A CA 1
ATOM 1016 C C . GLY A 1 135 ? 8.933 4.710 -5.891 1.00 65.25 135 GLY A C 1
ATOM 1017 O O . GLY A 1 135 ? 9.789 5.567 -6.118 1.00 65.25 135 GLY A O 1
ATOM 1018 N N . PRO A 1 136 ? 8.873 4.108 -4.689 1.00 57.84 136 PRO A N 1
ATOM 1019 C CA . PRO A 1 136 ? 9.805 4.394 -3.589 1.00 57.84 136 PRO A CA 1
ATOM 1020 C C . PRO A 1 136 ? 11.275 4.001 -3.877 1.00 57.84 136 PRO A C 1
ATOM 1022 O O . PRO A 1 136 ? 12.107 4.061 -2.975 1.00 57.84 136 PRO A O 1
ATOM 1025 N N . GLY A 1 137 ? 11.609 3.610 -5.114 1.00 54.34 137 GLY A N 1
ATOM 1026 C CA . GLY A 1 137 ? 12.921 3.137 -5.551 1.00 54.34 137 GLY A CA 1
ATOM 1027 C C . GLY A 1 137 ? 13.882 4.206 -6.079 1.00 54.34 137 GLY A C 1
ATOM 1028 O O . GLY A 1 137 ? 14.998 3.851 -6.450 1.00 54.34 137 GLY A O 1
ATOM 1029 N N . GLN A 1 138 ? 13.505 5.494 -6.109 1.00 50.38 138 GLN A N 1
ATOM 1030 C CA . GLN A 1 138 ? 14.315 6.567 -6.729 1.00 50.38 138 GLN A CA 1
ATOM 1031 C C . GLN A 1 138 ? 14.650 6.328 -8.217 1.00 50.38 138 GLN A C 1
ATOM 1033 O O . GLN A 1 138 ? 15.424 7.077 -8.814 1.00 50.38 138 GLN A O 1
ATOM 1038 N N . ASP A 1 139 ? 14.052 5.318 -8.839 1.00 55.19 139 ASP A N 1
ATOM 1039 C CA . ASP A 1 139 ? 14.131 5.070 -10.259 1.00 55.19 139 ASP A CA 1
ATOM 1040 C C . ASP A 1 139 ? 13.102 5.965 -10.955 1.00 55.19 139 ASP A C 1
ATOM 1042 O O . ASP A 1 139 ? 11.891 5.809 -10.816 1.00 55.19 139 ASP A O 1
ATOM 1046 N N . ASN A 1 140 ? 13.576 6.918 -11.757 1.00 57.81 140 ASN A N 1
ATOM 1047 C CA . ASN A 1 140 ? 12.724 7.780 -12.592 1.00 57.81 140 ASN A CA 1
ATOM 1048 C C . ASN A 1 140 ? 12.032 7.008 -13.743 1.00 57.81 140 ASN A C 1
ATOM 1050 O O . ASN A 1 140 ? 11.665 7.594 -14.759 1.00 57.81 140 ASN A O 1
ATOM 1054 N N . LEU A 1 141 ? 11.930 5.682 -13.630 1.00 61.72 141 LEU A N 1
ATOM 1055 C CA . LEU A 1 141 ? 11.555 4.754 -14.693 1.00 61.72 141 LEU A CA 1
ATOM 1056 C C . LEU A 1 141 ? 10.191 4.115 -14.421 1.00 61.72 141 LEU A C 1
ATOM 1058 O O . LEU A 1 141 ? 9.408 3.960 -15.357 1.00 61.72 141 LEU A O 1
ATOM 1062 N N . THR A 1 142 ? 9.863 3.799 -13.163 1.00 67.88 142 THR A N 1
ATOM 1063 C CA . THR A 1 142 ? 8.565 3.206 -12.813 1.00 67.88 142 THR A CA 1
ATOM 1064 C C . THR A 1 142 ? 7.611 4.251 -12.235 1.00 67.88 142 THR A C 1
ATOM 1066 O O . THR A 1 142 ? 7.757 4.746 -11.116 1.00 67.88 142 THR A O 1
ATOM 1069 N N . THR A 1 143 ? 6.597 4.613 -13.024 1.00 79.56 143 THR A N 1
ATOM 1070 C CA . THR A 1 143 ? 5.466 5.409 -12.530 1.00 79.56 143 THR A CA 1
ATOM 1071 C C . THR A 1 143 ? 4.415 4.464 -11.958 1.00 79.56 143 THR A C 1
ATOM 1073 O O . THR A 1 143 ? 4.065 3.477 -12.597 1.00 79.56 143 THR A O 1
ATOM 1076 N N . ARG A 1 144 ? 3.885 4.777 -10.777 1.00 87.81 144 ARG A N 1
ATOM 1077 C CA . ARG A 1 144 ? 2.817 4.034 -10.106 1.00 87.81 144 ARG A CA 1
ATOM 1078 C C . ARG A 1 144 ? 1.601 4.930 -9.884 1.00 87.81 144 ARG A C 1
ATOM 1080 O O . ARG A 1 144 ? 1.742 6.097 -9.516 1.00 87.81 144 ARG A O 1
ATOM 1087 N N . GLY A 1 145 ? 0.409 4.376 -10.085 1.00 91.12 145 GLY A N 1
ATOM 1088 C CA . GLY A 1 145 ? -0.860 5.023 -9.769 1.00 91.12 145 GLY A CA 1
ATOM 1089 C C . GLY A 1 145 ? -1.307 4.739 -8.342 1.00 91.12 145 GLY A C 1
ATOM 1090 O O . GLY A 1 145 ? -1.691 3.613 -8.018 1.00 91.12 145 GLY A O 1
ATOM 1091 N N . TYR A 1 146 ? -1.297 5.782 -7.518 1.00 91.50 146 TYR A N 1
ATOM 1092 C CA . TYR A 1 146 ? -1.756 5.763 -6.136 1.00 91.50 146 TYR A CA 1
ATOM 1093 C C . TYR A 1 146 ? -3.195 6.263 -6.040 1.00 91.50 146 TYR A C 1
ATOM 1095 O O . TYR A 1 146 ? -3.528 7.317 -6.585 1.00 91.50 146 TYR A O 1
ATOM 1103 N N . CYS A 1 147 ? -4.041 5.533 -5.317 1.00 93.75 147 CYS A N 1
ATOM 1104 C CA . CYS A 1 147 ? -5.425 5.936 -5.068 1.00 93.75 147 CYS A CA 1
ATOM 1105 C C . CYS A 1 147 ? -5.568 6.456 -3.641 1.00 93.75 147 CYS A C 1
ATOM 1107 O O . CYS A 1 147 ? -5.710 5.687 -2.690 1.00 93.75 147 CYS A O 1
ATOM 1109 N N . ILE A 1 148 ? -5.538 7.779 -3.493 1.00 90.62 148 ILE A N 1
ATOM 1110 C CA . ILE A 1 148 ? -5.495 8.440 -2.187 1.00 90.62 148 ILE A CA 1
ATOM 1111 C C . ILE A 1 148 ? -6.893 8.917 -1.808 1.00 90.62 148 ILE A C 1
ATOM 1113 O O . ILE A 1 148 ? -7.567 9.581 -2.591 1.00 90.62 148 ILE A O 1
ATOM 1117 N N . SER A 1 149 ? -7.343 8.582 -0.599 1.00 90.69 149 SER A N 1
ATOM 1118 C CA . SER A 1 149 ? -8.633 9.055 -0.086 1.00 90.69 149 SER A CA 1
ATOM 1119 C C .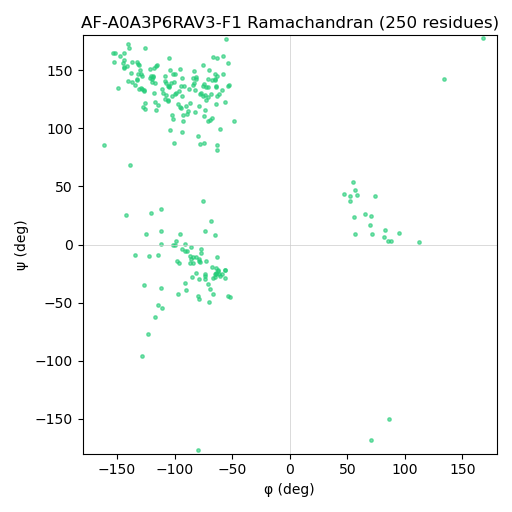 SER A 1 149 ? -8.636 10.576 0.076 1.00 90.69 149 SER A C 1
ATOM 1121 O O . SER A 1 149 ? -7.708 11.142 0.655 1.00 90.69 149 SER A O 1
ATOM 1123 N N . GLN A 1 150 ? -9.714 11.239 -0.347 1.00 88.00 150 GLN A N 1
ATOM 1124 C CA . GLN A 1 150 ? -9.884 12.692 -0.182 1.00 88.00 150 GLN A CA 1
ATOM 1125 C C . GLN A 1 150 ? -9.915 13.131 1.292 1.00 88.00 150 GLN A C 1
ATOM 1127 O O . GLN A 1 150 ? -9.614 14.277 1.605 1.00 88.00 150 GLN A O 1
ATOM 1132 N N . ASN A 1 151 ? -10.259 12.215 2.202 1.00 85.56 151 ASN A N 1
ATOM 1133 C CA . ASN A 1 151 ? -10.326 12.456 3.643 1.00 85.56 151 ASN A CA 1
ATOM 1134 C C . ASN A 1 151 ? -9.232 11.690 4.405 1.00 85.56 151 ASN A C 1
ATOM 1136 O O . ASN A 1 151 ? -9.446 11.293 5.552 1.00 85.56 151 ASN A O 1
ATOM 1140 N N . ALA A 1 152 ? -8.069 11.458 3.786 1.00 83.81 152 ALA A N 1
ATOM 1141 C CA . ALA A 1 152 ? -6.966 10.723 4.411 1.00 83.81 152 ALA A CA 1
ATOM 1142 C C . ALA A 1 152 ? -6.517 11.329 5.757 1.00 83.81 152 ALA A C 1
ATOM 1144 O O . ALA A 1 152 ? -6.100 10.600 6.651 1.00 83.81 152 ALA A O 1
ATOM 1145 N N . GLU A 1 153 ? -6.669 12.643 5.948 1.00 82.12 153 GLU A N 1
ATOM 1146 C CA . GLU A 1 153 ? -6.353 13.340 7.206 1.00 82.12 153 GLU A CA 1
ATOM 1147 C C . GLU A 1 153 ? -7.230 12.910 8.393 1.00 82.12 153 GLU A C 1
ATOM 1149 O O . GLU A 1 153 ? -6.817 13.008 9.550 1.00 82.12 153 GLU A O 1
ATOM 1154 N N . LYS A 1 154 ? -8.437 12.394 8.125 1.00 84.06 154 LYS A N 1
ATOM 1155 C CA . LYS A 1 154 ? -9.344 11.896 9.168 1.00 84.06 154 LYS A CA 1
ATOM 1156 C C . LYS A 1 154 ? -8.968 10.502 9.664 1.00 84.06 154 LYS A C 1
ATOM 1158 O O . LYS A 1 154 ? -9.497 10.067 10.682 1.00 84.06 154 LYS A O 1
ATOM 1163 N N . MET A 1 155 ? -8.077 9.795 8.966 1.00 87.38 155 MET A N 1
ATOM 1164 C CA . MET A 1 155 ? -7.646 8.462 9.370 1.00 87.38 155 MET A CA 1
ATOM 1165 C C . MET A 1 155 ? -6.974 8.517 10.745 1.00 87.38 155 MET A C 1
ATOM 1167 O O . MET A 1 155 ? -6.060 9.309 10.976 1.00 87.38 155 MET A O 1
ATOM 1171 N N . LYS A 1 156 ? -7.410 7.640 11.649 1.00 88.50 156 LYS A N 1
ATOM 1172 C CA . LYS A 1 156 ? -6.791 7.419 12.958 1.00 88.50 156 LYS A CA 1
ATOM 1173 C C . LYS A 1 156 ? -6.313 5.978 13.043 1.00 88.50 156 LYS A C 1
ATOM 1175 O O . LYS A 1 156 ? -6.950 5.078 12.498 1.00 88.50 156 LYS A O 1
ATOM 1180 N N . LEU A 1 157 ? -5.198 5.768 13.729 1.00 91.69 157 LEU A N 1
ATOM 1181 C CA . LEU A 1 157 ? -4.661 4.441 13.992 1.00 91.69 157 LEU A CA 1
ATOM 1182 C C . LEU A 1 157 ? -4.914 4.077 15.454 1.00 91.69 157 LEU A C 1
ATOM 1184 O O . LEU A 1 157 ? -4.487 4.796 16.356 1.00 91.69 157 LEU A O 1
ATOM 1188 N N . PHE A 1 158 ? -5.577 2.948 15.684 1.00 93.06 158 PHE A N 1
ATOM 1189 C CA . PHE A 1 158 ? -5.766 2.391 17.018 1.00 93.06 158 PHE A CA 1
ATOM 1190 C C . PHE A 1 158 ? -4.794 1.237 17.233 1.00 93.06 158 PHE A C 1
ATOM 1192 O O . PHE A 1 158 ? -4.723 0.316 16.422 1.00 93.06 158 PHE A O 1
ATOM 1199 N N . VAL A 1 159 ? -4.035 1.286 18.325 1.00 92.81 159 VAL A N 1
ATOM 1200 C CA . VAL A 1 159 ? -3.013 0.286 18.642 1.00 92.81 159 VAL A CA 1
ATOM 1201 C C . VAL A 1 159 ? -3.240 -0.243 20.044 1.00 92.81 159 VAL A C 1
ATOM 1203 O O . VAL A 1 159 ? -3.162 0.493 21.030 1.00 92.81 159 VAL A O 1
ATOM 1206 N N . ALA A 1 160 ? -3.490 -1.545 20.129 1.00 92.81 160 ALA A N 1
ATOM 1207 C CA . ALA A 1 160 ? -3.494 -2.274 21.382 1.00 92.81 160 ALA A CA 1
ATOM 1208 C C . ALA A 1 160 ? -2.055 -2.566 21.827 1.00 92.81 160 ALA A C 1
ATOM 1210 O O . ALA A 1 160 ? -1.242 -3.094 21.066 1.00 92.81 160 ALA A O 1
ATOM 1211 N N . ARG A 1 161 ? -1.745 -2.229 23.078 1.00 90.81 161 ARG A N 1
ATOM 1212 C CA . ARG A 1 161 ? -0.520 -2.626 23.774 1.00 90.81 161 ARG A CA 1
ATOM 1213 C C . ARG A 1 161 ? -0.876 -3.314 25.083 1.00 90.81 161 ARG A C 1
ATOM 1215 O O . ARG A 1 161 ? -2.017 -3.260 25.542 1.00 90.81 161 ARG A O 1
ATOM 1222 N N . ARG A 1 162 ? 0.128 -3.923 25.716 1.00 89.44 162 ARG A N 1
ATOM 1223 C CA . ARG A 1 162 ? -0.031 -4.639 26.987 1.00 89.44 162 ARG A CA 1
ATOM 1224 C C . ARG A 1 162 ? -0.734 -3.773 28.034 1.00 89.44 162 ARG A C 1
ATOM 1226 O O . ARG A 1 162 ? -1.659 -4.228 28.688 1.00 89.44 162 ARG A O 1
ATOM 1233 N N . GLU A 1 163 ? -0.321 -2.522 28.153 1.00 90.25 163 GLU A N 1
ATOM 1234 C CA . GLU A 1 163 ? -0.792 -1.579 29.159 1.00 90.25 163 GLU A CA 1
ATOM 1235 C C . GLU A 1 163 ? -2.091 -0.850 28.780 1.00 90.25 163 GLU A C 1
ATOM 1237 O O . GLU A 1 163 ? -2.729 -0.233 29.636 1.00 90.25 163 GLU A O 1
ATOM 1242 N N . GLY A 1 164 ? -2.512 -0.863 27.517 1.00 92.94 164 GLY A N 1
ATOM 1243 C CA . GLY A 1 164 ? -3.672 -0.076 27.122 1.00 92.94 164 GLY A CA 1
ATOM 1244 C C . GLY A 1 164 ? -3.890 0.067 25.629 1.00 92.94 164 GLY A C 1
ATOM 1245 O O . GLY A 1 164 ? -3.119 -0.412 24.800 1.00 92.94 164 GLY A O 1
ATOM 1246 N N . LEU A 1 165 ? -4.983 0.754 25.315 1.00 94.69 165 LEU A N 1
ATOM 1247 C CA . LEU A 1 165 ? -5.384 1.086 23.959 1.00 94.69 165 LEU A CA 1
ATOM 1248 C C . LEU A 1 165 ? -4.956 2.517 23.645 1.00 94.69 165 LEU A C 1
ATOM 1250 O O . LEU A 1 165 ? -5.249 3.429 24.420 1.00 94.69 165 LEU A O 1
ATOM 1254 N N . TYR A 1 166 ? -4.295 2.708 22.509 1.00 93.75 166 TYR A N 1
ATOM 1255 C CA . TYR A 1 166 ? -3.737 3.986 22.084 1.00 93.75 166 TYR A CA 1
ATOM 1256 C C . TYR A 1 166 ? -4.319 4.434 20.749 1.00 93.75 166 TYR A C 1
ATOM 1258 O O . TYR A 1 166 ? -4.551 3.613 19.865 1.00 93.75 166 TYR A O 1
ATOM 1266 N N . LYS A 1 167 ? -4.493 5.747 20.599 1.00 92.88 167 LYS A N 1
ATOM 1267 C CA . LYS A 1 167 ? -4.793 6.425 19.336 1.00 92.88 167 LYS A CA 1
ATOM 1268 C C . LYS A 1 167 ? -3.550 7.145 18.830 1.00 92.88 167 LYS A C 1
ATOM 1270 O O . LYS A 1 167 ? -2.891 7.833 19.610 1.00 92.88 167 LYS A O 1
ATOM 1275 N N . LEU A 1 168 ? -3.271 7.028 17.536 1.00 91.50 168 LEU A N 1
ATOM 1276 C CA . LEU A 1 168 ? -2.199 7.738 16.842 1.00 91.50 168 LEU A CA 1
ATOM 1277 C C . LEU A 1 168 ? -2.727 8.411 15.574 1.00 91.50 168 LEU A C 1
ATOM 1279 O O . LEU A 1 168 ? -3.655 7.918 14.928 1.00 91.50 168 LEU A O 1
ATOM 1283 N N . GLU A 1 169 ? -2.099 9.525 15.206 1.00 88.81 169 GLU A N 1
ATOM 1284 C CA . GLU A 1 169 ? -2.361 10.218 13.948 1.00 88.81 169 GLU A CA 1
ATOM 1285 C C . GLU A 1 169 ? -1.239 9.902 12.950 1.00 88.81 169 GLU A C 1
ATOM 1287 O O . GLU A 1 169 ? -0.109 10.339 13.164 1.00 88.81 169 GLU A O 1
ATOM 1292 N N . PRO A 1 170 ? -1.508 9.149 11.867 1.00 84.19 170 PRO A N 1
ATOM 1293 C CA . PRO A 1 170 ? -0.461 8.685 10.954 1.00 84.19 170 PRO A CA 1
ATOM 1294 C C . PRO A 1 170 ? 0.220 9.825 10.185 1.00 84.19 170 PRO A C 1
ATOM 1296 O O . PRO A 1 170 ? 1.397 9.727 9.857 1.00 84.19 170 PRO A O 1
ATOM 1299 N N . ASN A 1 171 ? -0.504 10.918 9.935 1.00 79.94 171 ASN A N 1
ATOM 1300 C CA . ASN A 1 171 ? -0.014 12.061 9.161 1.00 79.94 171 ASN A CA 1
ATOM 1301 C C . ASN A 1 171 ? 0.488 13.218 10.046 1.00 79.94 171 ASN A C 1
ATOM 1303 O O . ASN A 1 171 ? 0.852 14.270 9.527 1.00 79.94 171 ASN A O 1
ATOM 1307 N N . GLY A 1 172 ? 0.486 13.056 11.374 1.00 77.06 172 GLY A N 1
ATOM 1308 C CA . GLY A 1 172 ? 0.923 14.081 12.317 1.00 77.06 172 GLY A CA 1
ATOM 1309 C C . GLY A 1 172 ? 2.404 13.903 12.662 1.00 77.06 172 GLY A C 1
ATOM 1310 O O . GLY A 1 172 ? 2.711 13.008 13.447 1.00 77.06 172 GLY A O 1
ATOM 1311 N N . PRO A 1 173 ? 3.334 14.743 12.161 1.00 65.81 173 PRO A N 1
ATOM 1312 C CA . PRO A 1 173 ? 4.774 14.512 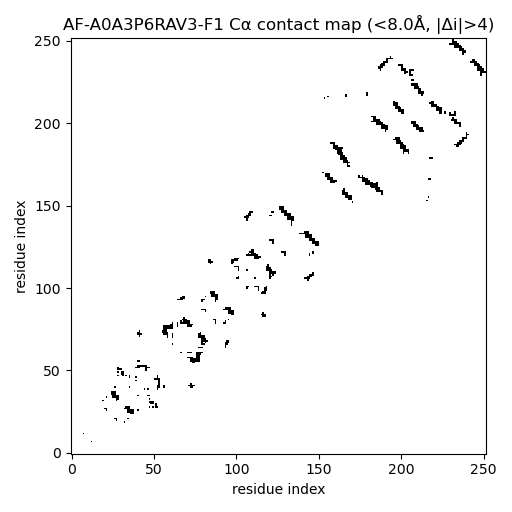12.316 1.00 65.81 173 PRO A CA 1
ATOM 1313 C C . PRO A 1 173 ? 5.279 14.534 13.771 1.00 65.81 173 PRO A C 1
ATOM 1315 O O . PRO A 1 173 ? 6.408 14.130 14.003 1.00 65.81 173 PRO A O 1
ATOM 1318 N N . ASN A 1 174 ? 4.456 14.961 14.740 1.00 72.81 174 ASN A N 1
ATOM 1319 C CA . ASN A 1 174 ? 4.767 15.000 16.176 1.00 72.81 174 ASN A CA 1
ATOM 1320 C C . ASN A 1 174 ? 3.557 14.623 17.061 1.00 72.81 174 ASN A C 1
ATOM 1322 O O . ASN A 1 174 ? 3.446 15.088 18.195 1.00 72.81 174 ASN A O 1
ATOM 1326 N N . ALA A 1 175 ? 2.601 13.845 16.547 1.00 79.50 175 ALA A N 1
ATOM 1327 C CA . ALA A 1 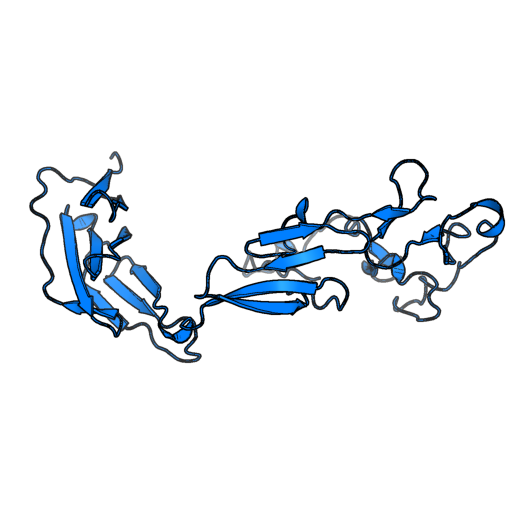175 ? 1.440 13.458 17.344 1.00 79.50 175 ALA A CA 1
ATOM 1328 C C . ALA A 1 175 ? 1.833 12.390 18.379 1.00 79.50 175 ALA A C 1
ATOM 1330 O O . ALA A 1 175 ? 2.132 11.248 18.026 1.00 79.50 175 ALA A O 1
ATOM 1331 N N . GLU A 1 176 ? 1.832 12.752 19.665 1.00 84.81 176 GLU A N 1
ATOM 1332 C CA . GLU A 1 176 ? 2.044 11.775 20.732 1.00 84.81 176 GLU A CA 1
ATOM 1333 C C . GLU A 1 176 ? 0.862 10.793 20.820 1.00 84.81 176 GLU A C 1
ATOM 1335 O O . GLU A 1 176 ? -0.300 11.192 20.680 1.00 84.81 176 GLU A O 1
ATOM 1340 N N . PRO A 1 177 ? 1.129 9.500 21.077 1.00 89.50 177 PRO A N 1
ATOM 1341 C CA . PRO A 1 177 ? 0.076 8.506 21.212 1.00 89.50 177 PRO A CA 1
ATOM 1342 C C . PRO A 1 177 ? -0.807 8.818 22.427 1.00 89.50 177 PRO A C 1
ATOM 1344 O O . PRO A 1 177 ? -0.351 8.814 23.572 1.00 89.50 177 PRO A O 1
ATOM 1347 N N . LYS A 1 178 ? -2.106 9.021 22.196 1.00 91.94 178 LYS A N 1
ATOM 1348 C CA . LYS A 1 178 ? -3.083 9.259 23.267 1.00 91.94 178 LYS A CA 1
ATOM 1349 C C . LYS A 1 178 ? -3.603 7.927 23.795 1.00 91.94 178 LYS A C 1
ATOM 1351 O O . LYS A 1 178 ? -4.190 7.150 23.044 1.00 91.94 178 LYS A O 1
ATOM 1356 N N . ARG A 1 179 ? -3.434 7.664 25.092 1.00 93.69 179 ARG A N 1
ATOM 1357 C CA . ARG A 1 179 ? -4.042 6.495 25.746 1.00 93.69 179 ARG A CA 1
ATOM 1358 C C . ARG A 1 179 ? -5.548 6.717 25.907 1.00 93.69 179 ARG A C 1
ATOM 1360 O O . ARG A 1 179 ? -5.965 7.697 26.516 1.00 93.69 179 ARG A O 1
ATOM 1367 N N . LEU A 1 180 ? -6.339 5.793 25.377 1.00 94.12 180 LEU A N 1
ATOM 1368 C CA . LEU A 1 180 ? -7.802 5.819 25.393 1.00 94.12 180 LEU A CA 1
ATOM 1369 C C . LEU A 1 180 ? -8.381 4.974 26.529 1.00 94.12 180 LEU A C 1
ATOM 1371 O O . LEU A 1 180 ? -9.306 5.396 27.215 1.00 94.12 180 LEU A O 1
ATOM 1375 N N . ALA A 1 181 ? -7.817 3.784 26.741 1.00 92.69 181 ALA A N 1
ATOM 1376 C CA . ALA A 1 181 ? -8.226 2.870 27.800 1.00 92.69 181 ALA A CA 1
ATOM 1377 C C . ALA A 1 181 ? -7.009 2.237 28.477 1.00 92.69 181 ALA A C 1
ATOM 1379 O O . ALA A 1 181 ? -5.980 1.974 27.847 1.00 92.69 181 ALA A O 1
ATOM 1380 N N . SER A 1 182 ? -7.153 1.967 29.771 1.00 92.19 182 SER A N 1
ATOM 1381 C CA . SER A 1 182 ? -6.212 1.160 30.543 1.00 92.19 182 SER A CA 1
ATOM 1382 C C . SER A 1 182 ? -6.658 -0.297 30.524 1.00 92.19 182 SER A C 1
ATOM 1384 O O . SER A 1 182 ? -7.841 -0.572 30.716 1.00 92.19 182 SER A O 1
ATOM 1386 N N . GLY A 1 183 ? -5.716 -1.213 30.322 1.00 88.31 183 GLY A N 1
ATOM 1387 C CA . GLY A 1 183 ? -5.939 -2.653 30.431 1.00 88.31 183 GLY A CA 1
ATOM 1388 C C . GLY A 1 183 ? -4.751 -3.326 31.107 1.00 88.31 183 GLY A C 1
ATOM 1389 O O . GLY A 1 183 ? -3.707 -2.700 31.306 1.00 88.31 183 GLY A O 1
ATOM 1390 N N . GLU A 1 184 ? -4.919 -4.589 31.476 1.00 85.31 184 GLU A N 1
ATOM 1391 C CA . GLU A 1 184 ? -3.839 -5.398 32.048 1.00 85.31 184 GLU A CA 1
ATOM 1392 C C . GLU A 1 184 ? -3.070 -6.153 30.962 1.00 85.31 184 GLU A C 1
ATOM 1394 O O . GLU A 1 184 ? -1.856 -6.359 31.088 1.00 85.31 184 GLU A O 1
ATOM 1399 N N . PHE A 1 185 ? -3.769 -6.551 29.889 1.00 89.56 185 PHE A N 1
ATOM 1400 C CA . PHE A 1 185 ? -3.151 -7.114 28.691 1.00 89.56 185 PHE A CA 1
ATOM 1401 C C . PHE A 1 185 ? -4.084 -7.058 27.470 1.00 89.56 185 PHE A C 1
ATOM 1403 O O . PHE A 1 185 ? -4.761 -8.039 27.148 1.00 89.56 185 PHE A O 1
ATOM 1410 N N . ILE A 1 186 ? -4.094 -5.935 26.746 1.00 92.62 186 ILE A N 1
ATOM 1411 C CA . ILE A 1 186 ? -4.902 -5.796 25.522 1.00 92.62 186 ILE A CA 1
ATOM 1412 C C . ILE A 1 186 ? -4.171 -6.422 24.325 1.00 92.62 186 ILE A C 1
ATOM 1414 O O . ILE A 1 186 ? -2.983 -6.176 24.116 1.00 92.62 186 ILE A O 1
ATOM 1418 N N . TYR A 1 187 ? -4.886 -7.232 23.538 1.00 87.94 187 TYR A N 1
ATOM 1419 C CA . TYR A 1 187 ? -4.369 -7.866 22.317 1.00 87.94 187 TYR A CA 1
ATOM 1420 C C . TYR A 1 187 ? -5.210 -7.509 21.087 1.00 87.94 187 TYR A C 1
ATOM 1422 O O . TYR A 1 187 ? -4.792 -6.699 20.266 1.00 87.94 187 TYR A O 1
ATOM 1430 N N . GLY A 1 188 ? -6.377 -8.141 20.942 1.00 91.19 188 GLY A N 1
ATOM 1431 C CA . GLY A 1 188 ? -7.268 -7.948 19.807 1.00 91.19 188 GLY A CA 1
ATOM 1432 C C . GLY A 1 188 ? -7.999 -6.618 19.878 1.00 91.19 188 GLY A C 1
ATOM 1433 O O . GLY A 1 188 ? -8.483 -6.239 20.945 1.00 91.19 188 GLY A O 1
ATOM 1434 N N . ILE A 1 189 ? -8.100 -5.956 18.730 1.00 94.88 189 ILE A N 1
ATOM 1435 C CA . ILE A 1 189 ? -8.903 -4.761 18.506 1.00 94.88 189 ILE A CA 1
ATOM 1436 C C . ILE A 1 189 ? -9.550 -4.851 17.127 1.00 94.88 189 ILE A C 1
ATOM 1438 O O . ILE A 1 189 ? -8.901 -5.289 16.181 1.00 94.88 189 ILE A O 1
ATOM 1442 N N . ASP A 1 190 ? -10.799 -4.414 17.026 1.00 95.69 190 ASP A N 1
ATOM 1443 C CA . ASP A 1 190 ? -11.469 -4.186 15.749 1.00 95.69 190 ASP A CA 1
ATOM 1444 C C . ASP A 1 190 ? -12.533 -3.091 15.891 1.00 95.69 190 ASP A C 1
ATOM 1446 O O . ASP A 1 190 ? -12.912 -2.712 17.008 1.00 95.69 190 ASP A O 1
ATOM 1450 N N . PHE A 1 191 ? -12.993 -2.559 14.765 1.00 93.50 191 PHE A N 1
ATOM 1451 C CA . PHE A 1 191 ? -13.863 -1.393 14.701 1.00 93.50 191 PHE A CA 1
ATOM 1452 C C . PHE A 1 191 ? -15.105 -1.656 13.848 1.00 93.50 191 PHE A C 1
ATOM 1454 O O . PHE A 1 191 ? -15.029 -2.152 12.729 1.00 93.50 191 PHE A O 1
ATOM 1461 N N . ASP A 1 192 ? -16.256 -1.252 14.371 1.00 94.81 192 ASP A N 1
ATOM 1462 C CA . ASP A 1 192 ? -17.516 -1.184 13.646 1.00 94.81 192 ASP A CA 1
ATOM 1463 C C . ASP A 1 192 ? -17.687 0.214 13.049 1.00 94.81 192 ASP A C 1
ATOM 1465 O O . ASP A 1 192 ? -17.896 1.196 13.769 1.00 94.81 192 ASP A O 1
ATOM 1469 N N . TYR A 1 193 ? -17.627 0.292 11.720 1.00 88.50 193 TYR A N 1
ATOM 1470 C CA . TYR A 1 193 ? -17.805 1.545 10.996 1.00 88.50 193 TYR A CA 1
ATOM 1471 C C . TYR A 1 193 ? -19.245 2.068 11.007 1.00 88.50 193 TYR A C 1
ATOM 1473 O O . TYR A 1 193 ? -19.444 3.282 11.030 1.00 88.50 193 TYR A O 1
ATOM 1481 N N . GLY A 1 194 ? -20.243 1.182 10.991 1.00 89.06 194 GLY A N 1
ATOM 1482 C CA . GLY A 1 194 ? -21.652 1.573 10.927 1.00 89.06 194 GLY A CA 1
ATOM 1483 C C . GLY A 1 194 ? -22.122 2.212 12.230 1.00 89.06 194 GLY A C 1
ATOM 1484 O O . GLY A 1 194 ? -22.674 3.312 12.222 1.00 89.06 194 GLY A O 1
ATOM 1485 N N . ASP A 1 195 ? -21.836 1.544 13.346 1.00 91.69 195 ASP A N 1
ATOM 1486 C CA . ASP A 1 195 ? -22.246 1.978 14.687 1.00 91.69 195 ASP A CA 1
ATOM 1487 C C . ASP A 1 195 ? -21.208 2.863 15.392 1.00 91.69 195 ASP A C 1
ATOM 1489 O O . ASP A 1 195 ? -21.475 3.362 16.487 1.00 91.69 195 ASP A O 1
ATOM 1493 N N . ARG A 1 196 ? -20.027 3.058 14.788 1.00 93.50 196 ARG A N 1
ATOM 1494 C CA . ARG A 1 196 ? -18.890 3.808 15.349 1.00 93.50 196 ARG A CA 1
ATOM 1495 C C . ARG A 1 196 ? -18.467 3.282 16.717 1.00 93.50 196 ARG A C 1
ATOM 1497 O O . ARG A 1 196 ? -18.373 4.030 17.690 1.00 93.50 196 ARG A O 1
ATOM 1504 N N . LYS A 1 197 ? -18.200 1.980 16.792 1.00 94.75 197 LYS A N 1
ATOM 1505 C CA . LYS A 1 197 ? -17.782 1.309 18.030 1.00 94.75 197 LYS A CA 1
ATOM 1506 C C . LYS A 1 197 ? -16.440 0.642 17.860 1.00 94.75 197 LYS A C 1
ATOM 1508 O O . LYS A 1 197 ? -16.160 0.049 16.828 1.00 94.75 197 LYS A O 1
ATOM 1513 N N . VAL A 1 198 ? -15.631 0.679 18.906 1.00 95.56 198 VAL A N 1
ATOM 1514 C CA . VAL A 1 198 ? -14.403 -0.109 18.978 1.00 95.56 198 VAL A CA 1
ATOM 1515 C C . VAL A 1 198 ? -14.585 -1.243 19.969 1.00 95.56 198 VAL A C 1
ATOM 1517 O O . VAL A 1 198 ? -15.156 -1.063 21.048 1.00 95.56 198 VAL A O 1
ATOM 1520 N N . PHE A 1 199 ? -14.080 -2.411 19.601 1.00 95.69 199 PHE A N 1
ATOM 1521 C CA . PHE A 1 199 ? -14.078 -3.607 20.422 1.00 95.69 199 PHE A CA 1
ATOM 1522 C C . PHE A 1 199 ? -12.644 -4.006 20.713 1.00 95.69 199 PHE A C 1
ATOM 1524 O O . PHE A 1 199 ? -11.790 -3.945 19.833 1.00 95.69 199 PHE A O 1
ATOM 1531 N N . TRP A 1 200 ? -12.370 -4.430 21.944 1.00 95.56 200 TRP A N 1
ATOM 1532 C CA . TRP A 1 200 ? -11.067 -4.984 22.298 1.00 95.56 200 TRP A CA 1
ATOM 1533 C C . TRP A 1 200 ? -11.186 -6.124 23.300 1.00 95.56 200 TRP A C 1
ATOM 1535 O O . TRP A 1 200 ? -12.120 -6.194 24.102 1.00 95.56 200 TRP A O 1
ATOM 1545 N N . THR A 1 201 ? -10.209 -7.021 23.263 1.00 94.31 201 THR A N 1
ATOM 1546 C CA . THR A 1 201 ? -10.061 -8.116 24.227 1.00 94.31 201 THR A CA 1
ATOM 1547 C C . THR A 1 201 ? -8.920 -7.826 25.183 1.00 94.31 201 THR A C 1
ATOM 1549 O O . THR A 1 201 ? -7.833 -7.446 24.741 1.00 94.31 201 THR A O 1
ATOM 1552 N N . ASP A 1 202 ? -9.141 -8.083 26.467 1.00 92.56 202 ASP A N 1
ATOM 1553 C CA . ASP A 1 202 ? -8.095 -8.071 27.483 1.00 92.56 202 ASP A CA 1
ATOM 1554 C C . ASP A 1 202 ? -7.943 -9.481 28.065 1.00 92.56 202 ASP A C 1
ATOM 1556 O O . ASP A 1 202 ? -8.862 -10.035 28.684 1.00 92.56 202 ASP A O 1
ATOM 1560 N N . ARG A 1 203 ? -6.758 -10.053 27.835 1.00 90.56 203 ARG A N 1
ATOM 1561 C CA . ARG A 1 203 ? -6.441 -11.447 28.142 1.00 90.56 203 ARG A CA 1
ATOM 1562 C C . ARG A 1 203 ? -6.426 -11.728 29.640 1.00 90.56 203 ARG A C 1
ATOM 1564 O O . ARG A 1 203 ? -6.919 -12.776 30.043 1.00 90.56 203 ARG A O 1
ATOM 1571 N N . LEU A 1 204 ? -5.850 -10.838 30.450 1.00 89.50 204 LEU A N 1
ATOM 1572 C CA . LEU A 1 204 ? -5.711 -11.068 31.894 1.00 89.50 204 LEU A CA 1
ATOM 1573 C C . LEU A 1 204 ? -7.018 -10.791 32.635 1.00 89.50 204 LEU A C 1
ATOM 1575 O O . LEU A 1 204 ? -7.333 -11.463 33.611 1.00 89.50 204 LEU A O 1
ATOM 1579 N N . SER A 1 205 ? -7.833 -9.873 32.115 1.00 89.06 205 SER A N 1
ATOM 1580 C CA . SER A 1 205 ? -9.165 -9.611 32.665 1.00 89.06 205 SER A CA 1
ATOM 1581 C C . SER A 1 205 ? -10.222 -10.658 32.280 1.00 89.06 205 SER A C 1
ATOM 1583 O O . SER A 1 205 ? -11.377 -10.538 32.707 1.00 89.06 205 SER A O 1
ATOM 1585 N N . HIS A 1 206 ? -9.874 -11.642 31.438 1.00 90.81 206 HIS A N 1
ATOM 1586 C CA . HIS A 1 206 ? -10.800 -12.656 30.920 1.00 90.81 206 HIS A CA 1
ATOM 1587 C C . HIS A 1 206 ? -12.065 -12.043 30.291 1.00 90.81 206 HIS A C 1
ATOM 1589 O O . HIS A 1 206 ? -13.185 -12.511 30.505 1.00 90.81 206 HIS A O 1
ATOM 1595 N N . SER A 1 207 ? -11.915 -10.910 29.598 1.00 91.75 207 SER A N 1
ATOM 1596 C CA . SER A 1 207 ? -13.051 -10.088 29.173 1.00 91.75 207 SER A CA 1
ATOM 1597 C C . SER A 1 207 ? -12.824 -9.433 27.818 1.00 91.75 207 SER A C 1
ATOM 1599 O O . SER A 1 207 ? -11.698 -9.171 27.400 1.00 91.75 207 SER A O 1
ATOM 1601 N N . ALA A 1 208 ? -13.931 -9.111 27.159 1.00 94.12 208 ALA A N 1
ATOM 1602 C CA . ALA A 1 208 ? -13.956 -8.214 26.017 1.00 94.12 208 ALA A CA 1
ATOM 1603 C C . ALA A 1 208 ? -14.778 -6.968 26.356 1.00 94.12 208 ALA A C 1
ATOM 1605 O O . ALA A 1 208 ? -15.671 -7.002 27.212 1.00 94.12 208 ALA A O 1
ATOM 1606 N N . PHE A 1 209 ? -14.466 -5.869 25.688 1.00 94.88 209 PHE A N 1
ATOM 1607 C CA . PHE A 1 209 ? -15.036 -4.555 25.938 1.00 94.88 209 PHE A CA 1
ATOM 1608 C C . PHE A 1 209 ? -15.477 -3.910 24.630 1.00 94.88 209 PHE A C 1
ATOM 1610 O O . PHE A 1 209 ? -14.977 -4.246 23.558 1.00 94.88 209 PHE A O 1
ATOM 1617 N N . SER A 1 210 ? -16.413 -2.976 24.747 1.00 95.75 210 SER A N 1
ATOM 1618 C CA . SER A 1 210 ? -16.883 -2.116 23.666 1.00 95.75 210 SER A CA 1
ATOM 1619 C C . SER A 1 210 ? -16.911 -0.664 24.129 1.00 95.75 210 SER A C 1
ATOM 1621 O O . SER A 1 210 ? -17.237 -0.409 25.291 1.00 95.75 210 SER A O 1
ATOM 1623 N N . ALA A 1 211 ? -16.647 0.279 23.233 1.00 96.81 211 ALA A N 1
ATOM 1624 C CA . ALA A 1 211 ? -16.813 1.708 23.488 1.00 96.81 211 ALA A CA 1
ATOM 1625 C C . ALA A 1 211 ? -17.297 2.438 22.233 1.00 96.81 211 ALA A C 1
ATOM 1627 O O . ALA A 1 211 ? -16.996 2.004 21.120 1.00 96.81 211 ALA A O 1
ATOM 1628 N N . ASP A 1 212 ? -18.009 3.544 22.430 1.00 96.56 212 ASP A N 1
ATOM 1629 C CA . ASP A 1 212 ? -18.461 4.423 21.350 1.00 96.56 212 ASP A CA 1
ATOM 1630 C C . ASP A 1 212 ? -17.321 5.367 20.943 1.00 96.56 212 ASP A C 1
ATOM 1632 O O . ASP A 1 212 ? -16.573 5.831 21.810 1.00 96.56 212 ASP A O 1
ATOM 1636 N N . VAL A 1 213 ? -17.190 5.653 19.645 1.00 95.12 213 VAL A N 1
ATOM 1637 C CA . VAL A 1 213 ? -16.093 6.440 19.058 1.00 95.12 213 VAL A CA 1
ATOM 1638 C C . VAL A 1 213 ? -16.617 7.725 18.407 1.00 95.12 213 VAL A C 1
ATOM 1640 O O . VAL A 1 213 ? -17.448 7.688 17.491 1.00 95.12 213 VAL A O 1
ATOM 1643 N N . ASP A 1 214 ? -16.104 8.872 18.857 1.00 92.44 214 ASP A N 1
ATOM 1644 C CA . ASP A 1 214 ? -16.443 10.194 18.311 1.00 92.44 214 ASP A CA 1
ATOM 1645 C C . ASP A 1 214 ? -15.694 10.516 17.002 1.00 92.44 214 ASP A C 1
ATOM 1647 O O . ASP A 1 214 ? -15.109 9.629 16.375 1.00 92.44 214 ASP A O 1
ATOM 1651 N N . GLU A 1 215 ? -15.872 11.726 16.449 1.00 87.94 215 GLU A N 1
ATOM 1652 C CA . GLU A 1 215 ? -15.338 12.069 15.112 1.00 87.94 215 GLU A CA 1
ATOM 1653 C C . GLU A 1 215 ? -13.827 12.272 15.144 1.00 87.94 215 GLU A C 1
ATOM 1655 O O . GLU A 1 215 ? -13.128 12.045 14.155 1.00 87.94 215 GLU A O 1
ATOM 1660 N N . GLU A 1 216 ? -13.322 12.632 16.313 1.00 88.06 216 GLU A N 1
ATOM 1661 C CA . GLU A 1 216 ? -11.923 12.811 16.635 1.00 88.06 216 GLU A CA 1
ATOM 1662 C C . GLU A 1 216 ? -11.233 11.467 16.934 1.00 88.06 216 GLU A C 1
ATOM 1664 O O . GLU A 1 216 ? -9.999 11.397 17.018 1.00 88.06 216 GLU A O 1
ATOM 1669 N N . GLY A 1 217 ? -12.004 10.388 17.084 1.00 88.25 217 GLY A N 1
ATOM 1670 C CA . GLY A 1 217 ? -11.541 9.041 17.396 1.00 88.25 217 GLY A CA 1
ATOM 1671 C C . GLY A 1 217 ? -11.303 8.796 18.888 1.00 88.25 217 GLY A C 1
ATOM 1672 O O . GLY A 1 217 ? -10.640 7.823 19.243 1.00 88.25 217 GLY A O 1
ATOM 1673 N N . ASP A 1 218 ? -11.756 9.683 19.771 1.00 92.81 218 ASP A N 1
ATOM 1674 C CA . ASP A 1 218 ? -11.791 9.416 21.206 1.00 92.81 218 ASP A CA 1
ATOM 1675 C C . ASP A 1 218 ? -12.938 8.462 21.559 1.00 92.81 218 ASP A C 1
ATOM 1677 O O . ASP A 1 218 ? -13.926 8.333 20.836 1.00 92.81 218 ASP A O 1
ATOM 1681 N N . ILE A 1 219 ? -12.767 7.746 22.674 1.00 94.88 219 ILE A N 1
ATOM 1682 C CA . ILE A 1 219 ? -13.717 6.723 23.114 1.00 94.88 219 ILE A CA 1
ATOM 1683 C C . ILE A 1 219 ? -14.502 7.180 24.339 1.00 94.88 219 ILE A C 1
ATOM 1685 O O . ILE A 1 219 ? -13.964 7.822 25.245 1.00 94.88 219 ILE A O 1
ATOM 1689 N N . SER A 1 220 ? -15.765 6.778 24.405 1.00 94.56 220 SER A N 1
ATOM 1690 C CA . SER A 1 220 ? -16.654 7.015 25.541 1.00 94.56 220 SER A CA 1
ATOM 1691 C C . SER A 1 220 ? -17.541 5.793 25.814 1.00 94.56 220 SER A C 1
ATOM 1693 O O . SER A 1 220 ? -17.501 4.804 25.085 1.00 94.56 220 SER A O 1
ATOM 1695 N N . HIS A 1 221 ? -18.300 5.818 26.915 1.00 94.50 221 HIS A N 1
ATOM 1696 C CA . HIS A 1 221 ? -19.264 4.760 27.263 1.00 94.50 221 HIS A CA 1
ATOM 1697 C C . HIS A 1 221 ? -18.690 3.327 27.275 1.00 94.50 221 HIS A C 1
ATOM 1699 O O . HIS A 1 221 ? -19.339 2.374 26.846 1.00 94.50 221 HIS A O 1
ATOM 1705 N N . ILE A 1 222 ? -17.476 3.161 27.815 1.00 95.06 222 ILE A N 1
ATOM 1706 C CA . ILE A 1 222 ? -16.805 1.858 27.903 1.00 95.06 222 ILE A CA 1
ATOM 1707 C C . ILE A 1 222 ? -17.682 0.851 28.660 1.00 95.06 222 ILE A C 1
ATOM 1709 O O . ILE A 1 222 ? -18.028 1.047 29.828 1.00 95.06 222 ILE A O 1
ATOM 1713 N N . LYS A 1 223 ? -17.995 -0.265 28.002 1.00 94.56 223 LYS A N 1
ATOM 1714 C CA . LYS A 1 223 ? -18.836 -1.341 28.522 1.00 94.56 223 LYS A CA 1
ATOM 1715 C C . LYS A 1 223 ? -18.114 -2.678 28.419 1.00 94.56 223 LYS A C 1
ATOM 1717 O O . LYS A 1 223 ? -17.609 -3.050 27.365 1.00 94.56 223 LYS A O 1
ATOM 1722 N N . LYS A 1 224 ? -18.125 -3.442 29.511 1.00 93.81 224 LYS A N 1
ATOM 1723 C CA . LYS A 1 224 ? -17.712 -4.850 29.504 1.00 93.81 224 LYS A CA 1
ATOM 1724 C C . LYS A 1 224 ? -18.788 -5.698 28.827 1.00 93.81 224 LYS A C 1
ATOM 1726 O O . LYS A 1 224 ? -19.963 -5.626 29.201 1.00 93.81 224 LYS A O 1
ATOM 1731 N N . LEU A 1 225 ? -18.395 -6.510 27.851 1.00 91.81 225 LEU A N 1
ATOM 1732 C CA . LEU A 1 225 ? -19.301 -7.437 27.184 1.00 91.81 225 LEU A CA 1
ATOM 1733 C C . LEU A 1 225 ? -19.674 -8.572 28.143 1.00 91.81 225 LEU A C 1
ATOM 1735 O O . LEU A 1 225 ? -18.824 -9.133 28.833 1.00 91.81 225 LEU A O 1
ATOM 1739 N N . GLY A 1 226 ? -20.962 -8.915 28.187 1.00 86.31 226 GLY A N 1
ATOM 1740 C CA . GLY A 1 226 ? -21.522 -9.950 29.066 1.00 86.31 226 GLY A CA 1
ATOM 1741 C C . GLY A 1 226 ? -21.224 -11.382 28.613 1.00 86.31 226 GLY A C 1
ATOM 1742 O O . GLY A 1 226 ? -22.098 -12.242 28.705 1.00 86.31 226 GLY A O 1
ATOM 1743 N N . LEU A 1 227 ? -20.026 -11.628 28.081 1.00 86.06 227 LEU A N 1
ATOM 1744 C CA . LEU A 1 227 ? -19.587 -12.935 27.606 1.00 86.06 227 LEU A CA 1
ATOM 1745 C C . LEU A 1 227 ? -19.213 -13.806 28.806 1.00 86.06 227 LEU A C 1
ATOM 1747 O O . LEU A 1 227 ? -18.484 -13.378 29.700 1.00 86.06 227 LEU A O 1
ATOM 1751 N N . LYS A 1 228 ? -19.747 -15.026 28.843 1.00 80.12 228 LYS A N 1
ATOM 1752 C CA . LYS A 1 228 ? -19.423 -16.009 29.880 1.00 80.12 228 LYS A CA 1
ATOM 1753 C C . LYS A 1 228 ? -18.293 -16.905 29.378 1.00 80.12 228 LYS A C 1
ATOM 1755 O O . LYS A 1 228 ? -18.290 -17.265 28.207 1.00 80.12 228 LYS A O 1
ATOM 1760 N N . SER A 1 229 ? -17.396 -17.290 30.284 1.00 79.38 229 SER A N 1
ATOM 1761 C CA . SER A 1 229 ? -16.379 -18.328 30.059 1.00 79.38 229 SER A CA 1
ATOM 1762 C C . SER A 1 229 ? -15.235 -17.988 29.095 1.00 79.38 229 SER A C 1
ATOM 1764 O O . SER A 1 229 ? -14.622 -18.910 28.573 1.00 79.38 229 SER A O 1
ATOM 1766 N N . LEU A 1 230 ? -14.905 -16.708 28.892 1.00 84.88 230 LEU A N 1
ATOM 1767 C CA . LEU A 1 230 ? -13.635 -16.362 28.248 1.00 84.88 230 LEU A CA 1
ATOM 1768 C C . LEU A 1 230 ? -12.475 -16.716 29.187 1.00 84.88 230 LEU A C 1
ATOM 1770 O O . LEU A 1 230 ? -12.483 -16.323 30.352 1.00 84.88 230 LEU A O 1
ATOM 1774 N N . VAL A 1 231 ? -11.481 -17.435 28.678 1.00 87.44 231 VAL A N 1
ATOM 1775 C CA . VAL A 1 231 ? -10.272 -17.840 29.400 1.00 87.44 231 VAL A CA 1
ATOM 1776 C C . VAL A 1 231 ? -9.061 -17.100 28.844 1.00 87.44 231 VAL A C 1
ATOM 1778 O O . VAL A 1 231 ? -8.395 -16.395 29.591 1.00 87.44 231 VAL A O 1
ATOM 1781 N N . TYR A 1 232 ? -8.789 -17.151 27.541 1.00 89.69 232 TYR A N 1
ATOM 1782 C CA . TYR A 1 232 ? -7.639 -16.438 26.962 1.00 89.69 232 TYR A CA 1
ATOM 1783 C C . TYR A 1 232 ? -7.995 -15.782 25.628 1.00 89.69 232 TYR A C 1
ATOM 1785 O O . TYR A 1 232 ? -7.472 -16.188 24.581 1.00 89.69 232 TYR A O 1
ATOM 1793 N N . PRO A 1 233 ? -8.857 -14.747 25.644 1.00 90.88 233 PRO A N 1
ATOM 1794 C CA . PRO A 1 233 ? -9.226 -14.040 24.431 1.00 90.88 233 PRO A CA 1
ATOM 1795 C C . PRO A 1 233 ? -7.989 -13.359 23.838 1.00 90.88 233 PRO A C 1
ATOM 1797 O O . PRO A 1 233 ? -7.251 -12.654 24.532 1.00 90.88 233 PRO A O 1
ATOM 1800 N N . ARG A 1 234 ? -7.738 -13.613 22.554 1.00 89.25 234 ARG A N 1
ATOM 1801 C CA . ARG A 1 234 ? -6.533 -13.152 21.857 1.00 89.25 234 ARG A CA 1
ATOM 1802 C C . ARG A 1 234 ? -6.857 -12.153 20.766 1.00 89.25 234 ARG A C 1
ATOM 1804 O O . ARG A 1 234 ? -6.230 -11.107 20.692 1.00 89.25 234 ARG A O 1
ATOM 1811 N N . SER A 1 235 ? -7.778 -12.505 19.886 1.00 91.94 235 SER A N 1
ATOM 1812 C CA . SER A 1 235 ? -8.120 -11.697 18.723 1.00 91.94 235 SER A CA 1
ATOM 1813 C C . SER A 1 235 ? -9.629 -11.667 18.563 1.00 91.94 235 SER A C 1
ATOM 1815 O O . SER A 1 235 ? -10.331 -12.540 19.076 1.00 91.94 235 SER A O 1
ATOM 1817 N N . LEU A 1 236 ? -10.117 -10.646 17.879 1.00 93.69 236 LEU A N 1
ATOM 1818 C CA . LEU A 1 236 ? -11.522 -10.473 17.575 1.00 93.69 236 LEU A CA 1
ATOM 1819 C C . LEU A 1 236 ? -11.660 -9.916 16.160 1.00 93.69 236 LEU A C 1
ATOM 1821 O O . LEU A 1 236 ? -10.737 -9.267 15.672 1.00 93.69 236 LEU A O 1
ATOM 1825 N N . ALA A 1 237 ? -12.795 -10.187 15.531 1.00 95.44 237 ALA A N 1
ATOM 1826 C CA . ALA A 1 237 ? -13.171 -9.630 14.241 1.00 95.44 237 ALA A CA 1
ATOM 1827 C C . ALA A 1 237 ? -14.645 -9.215 14.276 1.00 95.44 237 ALA A C 1
ATOM 1829 O O . ALA A 1 237 ? -15.478 -9.924 14.851 1.00 95.44 237 ALA A O 1
ATOM 1830 N N . VAL A 1 238 ? -14.966 -8.081 13.670 1.00 95.62 238 VAL A N 1
ATOM 1831 C CA . VAL A 1 238 ? -16.300 -7.485 13.637 1.00 95.62 238 VAL A CA 1
ATOM 1832 C C . VAL A 1 238 ? -16.813 -7.493 12.205 1.00 95.62 238 VAL A C 1
ATOM 1834 O O . VAL A 1 238 ? -16.242 -6.880 11.309 1.00 95.62 238 VAL A O 1
ATOM 1837 N N . ASP A 1 239 ? -17.937 -8.167 11.995 1.00 95.06 239 ASP A N 1
ATOM 1838 C CA . ASP A 1 239 ? -18.734 -8.023 10.785 1.00 95.06 239 ASP A CA 1
ATOM 1839 C C . ASP A 1 239 ? -19.817 -6.974 11.043 1.00 95.06 239 ASP A C 1
ATOM 1841 O O . ASP A 1 239 ? -20.870 -7.269 11.616 1.00 95.06 239 ASP A O 1
ATOM 1845 N N . TRP A 1 240 ? -19.549 -5.736 10.630 1.00 93.06 240 TRP A N 1
ATOM 1846 C CA . TRP A 1 240 ? -20.477 -4.616 10.810 1.00 93.06 240 TRP A CA 1
ATOM 1847 C C . TRP A 1 240 ? -21.700 -4.683 9.882 1.00 93.06 240 TRP A C 1
ATOM 1849 O O . TRP A 1 240 ? -22.676 -3.972 10.104 1.00 93.06 240 TRP A O 1
ATOM 1859 N N . ILE A 1 241 ? -21.684 -5.523 8.839 1.00 92.00 241 ILE A N 1
ATOM 1860 C CA . ILE A 1 241 ? -22.829 -5.681 7.930 1.00 92.00 241 ILE A CA 1
ATOM 1861 C C . ILE A 1 241 ? -23.866 -6.602 8.568 1.00 92.00 241 ILE A C 1
ATOM 1863 O O . ILE A 1 241 ? -25.062 -6.309 8.536 1.00 92.00 241 ILE A O 1
ATOM 1867 N N . THR A 1 242 ? -23.417 -7.713 9.157 1.00 93.81 242 THR A N 1
ATOM 1868 C CA . THR A 1 242 ? -24.307 -8.670 9.831 1.00 93.81 242 THR A CA 1
ATOM 1869 C C . THR A 1 242 ? -24.452 -8.415 11.332 1.00 93.81 242 THR A C 1
ATOM 1871 O O . THR A 1 242 ? -25.249 -9.089 11.983 1.00 93.81 242 THR A O 1
ATOM 1874 N N . ASN A 1 243 ? -23.724 -7.434 11.876 1.00 91.06 243 ASN A N 1
ATOM 1875 C CA . ASN A 1 243 ? -23.665 -7.105 13.301 1.00 91.06 243 ASN A CA 1
ATOM 1876 C C . ASN A 1 243 ? -23.233 -8.311 14.160 1.00 91.06 243 ASN A C 1
ATOM 1878 O O . ASN A 1 243 ? -23.856 -8.649 15.171 1.00 91.06 243 ASN A O 1
ATOM 1882 N N . THR A 1 244 ? -22.173 -8.994 13.714 1.00 93.69 244 THR A N 1
ATOM 1883 C CA . THR A 1 244 ? -21.647 -10.212 14.348 1.00 93.69 244 THR A CA 1
ATOM 1884 C C . THR A 1 244 ? -20.214 -10.002 14.831 1.00 93.69 244 THR A C 1
ATOM 1886 O O . THR A 1 244 ? -19.351 -9.553 14.081 1.00 93.69 244 THR A O 1
ATOM 1889 N N . LEU A 1 245 ? -19.950 -10.372 16.087 1.00 93.19 245 LEU A N 1
ATOM 1890 C CA . LEU A 1 245 ? -18.627 -10.323 16.710 1.00 93.19 245 LEU A CA 1
ATOM 1891 C C . LEU A 1 245 ? -18.047 -11.736 16.835 1.00 93.19 245 LEU A C 1
ATOM 1893 O O . LEU A 1 245 ? -18.631 -12.599 17.494 1.00 93.19 245 LEU A O 1
ATOM 1897 N N . TYR A 1 246 ? -16.867 -11.945 16.263 1.00 93.88 246 TYR A N 1
ATOM 1898 C CA . TYR A 1 246 ? -16.098 -13.183 16.354 1.00 93.88 246 TYR A CA 1
ATOM 1899 C C . TYR A 1 246 ? -14.930 -12.983 17.316 1.00 93.88 246 TYR A C 1
ATOM 1901 O O . TYR A 1 246 ? -14.250 -11.963 17.259 1.00 93.88 246 TYR A O 1
ATOM 1909 N N . ILE A 1 247 ? -14.678 -13.950 18.198 1.00 92.81 247 ILE A N 1
ATOM 1910 C CA . ILE A 1 247 ? -13.572 -13.902 19.163 1.00 92.81 247 ILE A CA 1
ATOM 1911 C C . ILE A 1 247 ? -12.819 -15.224 19.103 1.00 92.81 247 ILE A C 1
ATOM 1913 O O . ILE A 1 247 ? -13.425 -16.294 19.106 1.00 92.81 247 ILE A O 1
ATOM 1917 N N . ILE A 1 248 ? -11.494 -15.132 19.059 1.00 91.94 248 ILE A N 1
ATOM 1918 C CA . ILE A 1 248 ? -10.586 -16.274 19.072 1.00 91.94 248 ILE A CA 1
ATOM 1919 C C . ILE A 1 248 ? -9.896 -16.332 20.428 1.00 91.94 248 ILE A C 1
ATOM 1921 O O . ILE A 1 248 ? -9.282 -15.356 20.879 1.00 91.94 248 ILE A O 1
ATOM 1925 N N . GLU A 1 249 ? -9.951 -17.505 21.045 1.00 89.31 249 GLU A N 1
ATOM 1926 C CA . GLU A 1 249 ? -9.239 -17.812 22.278 1.00 89.31 249 GLU A CA 1
ATOM 1927 C C . GLU A 1 249 ? -7.984 -18.637 22.000 1.00 89.31 249 GLU A C 1
ATOM 1929 O O . GLU A 1 249 ? -7.931 -19.449 21.077 1.00 89.31 249 GLU A O 1
ATOM 1934 N N . SER A 1 250 ? -6.954 -18.409 22.808 1.00 83.62 250 SER A N 1
ATOM 1935 C CA . SER A 1 250 ? -5.781 -19.285 22.840 1.00 83.62 250 SER A CA 1
ATOM 1936 C C . SER A 1 250 ? -6.085 -20.470 23.756 1.00 83.62 250 SER A C 1
ATOM 1938 O O . SER A 1 250 ? -6.650 -20.265 24.829 1.00 83.62 250 SER A O 1
ATOM 1940 N N . GLY A 1 251 ? -5.676 -21.682 23.374 1.00 72.19 251 GLY A N 1
ATOM 1941 C CA . GLY A 1 251 ? -5.548 -22.774 24.344 1.00 72.19 251 GLY A CA 1
ATOM 1942 C C . GLY A 1 251 ? -4.484 -22.448 25.400 1.00 72.19 251 GLY A C 1
ATOM 1943 O O . GLY A 1 251 ? -3.662 -21.553 25.174 1.00 72.19 251 GLY A O 1
ATOM 1944 N N . GLU A 1 252 ? -4.550 -23.142 26.540 1.00 59.47 252 GLU A N 1
ATOM 1945 C CA . GLU A 1 252 ? -3.522 -23.104 27.598 1.00 59.47 252 GLU A CA 1
ATOM 1946 C C . GLU A 1 252 ? -2.100 -23.302 27.054 1.00 59.47 252 GLU A C 1
ATOM 1948 O O . GLU A 1 252 ? -1.909 -24.167 26.165 1.00 59.47 252 GLU A O 1
#

Foldseek 3Di:
DPPPPCPDPPCPVVPDPPDDDDDPQWDADPPPRDTDGQVQQCPPDQPDPVSPSNDQWAQQCVVVLQAPDAWGTHNVHIAHDDPAQWAADPPRNRYTDGDQVVVDPFAEPDDWDQDVRDIDYDDDDDQWDWDWDAPPPPPPRHTHIDTHGPVLQLDWDWDFAQQAIWIDGPPDPDTDTDGQDGANGWAAWDAQPVQQKIKTDGFVVLWIWIFHADSSGHTDDIDTDPDPDRHGWHYWDADNVVRDIGTDGDDD

Secondary structure (DSSP, 8-state):
--------TT-GGGS-----PPPTTEEE-TTT--EEEGGGTTSSS--STT-TTTTT-B-TTHHHH--SSEEE-BTTS-EEE--TTEEE-TTTS-SEEEP-GGGSTTSBSSEEEE-SS-EEEE-SSSSEEEEEEE-TT--TT-EEEEEEETTGGG--EEEEETTEEEEE-TT-TT-PPEEEEE-SSEEEEEEETTTTEEEEEETTTTEEEEEEE-TTS-EEEEEE---S--S-EEEEEEETTTTEEEEEEPP-